Protein AF-A0A7C5GEC1-F1 (afdb_monomer_lite)

Radius of gyration: 26.82 Å; chains: 1; bounding box: 62×38×88 Å

Structure (mmCIF, N/CA/C/O backbone):
data_AF-A0A7C5GEC1-F1
#
_entry.id   AF-A0A7C5GEC1-F1
#
loop_
_atom_site.group_PDB
_atom_site.id
_atom_site.type_symbol
_atom_site.label_atom_id
_atom_site.label_alt_id
_atom_site.label_comp_id
_atom_site.label_asym_id
_atom_site.label_entity_id
_atom_site.label_seq_id
_atom_site.pdbx_PDB_ins_code
_atom_site.Cartn_x
_atom_site.Cartn_y
_atom_site.Cartn_z
_atom_site.occupancy
_atom_site.B_iso_or_equiv
_atom_site.auth_seq_id
_atom_site.auth_comp_id
_atom_site.auth_asym_id
_atom_site.auth_atom_id
_atom_site.pdbx_PDB_model_num
ATOM 1 N N . LYS A 1 1 ? -27.055 -16.012 17.433 1.00 80.19 1 LYS A N 1
ATOM 2 C CA . LYS A 1 1 ? -27.985 -15.444 18.441 1.00 80.19 1 LYS A CA 1
ATOM 3 C C . LYS A 1 1 ? -27.723 -13.986 18.829 1.00 80.19 1 LYS A C 1
ATOM 5 O O . LYS A 1 1 ? -28.561 -13.183 18.465 1.00 80.19 1 LYS A O 1
ATOM 10 N N . ILE A 1 2 ? -26.623 -13.587 19.497 1.00 81.62 2 ILE A N 1
ATOM 11 C CA . ILE A 1 2 ? -26.400 -12.149 19.823 1.00 81.62 2 ILE A CA 1
ATOM 12 C C . ILE A 1 2 ? -26.354 -11.294 18.545 1.00 81.62 2 ILE A C 1
ATOM 14 O O . ILE A 1 2 ? -27.145 -10.372 18.418 1.00 81.62 2 ILE A O 1
ATOM 18 N N . LEU A 1 3 ? -25.523 -11.661 17.560 1.00 82.81 3 LEU A N 1
ATOM 19 C CA . LEU A 1 3 ? -25.463 -10.967 16.261 1.00 82.81 3 LEU A CA 1
ATOM 20 C C . LEU A 1 3 ? -26.823 -10.923 15.540 1.00 82.81 3 LEU A C 1
ATOM 22 O O . LEU A 1 3 ? -27.219 -9.887 15.028 1.00 82.81 3 LEU A O 1
ATOM 26 N N . GLU A 1 4 ? -27.580 -12.023 15.556 1.00 84.31 4 GLU A N 1
ATOM 27 C CA . GLU A 1 4 ? -28.926 -12.070 14.961 1.00 84.31 4 GLU A CA 1
ATOM 28 C C . GLU A 1 4 ? -29.904 -11.115 15.654 1.00 84.31 4 GLU A C 1
ATOM 30 O O . GLU A 1 4 ? -30.776 -10.560 14.995 1.00 84.31 4 GLU A O 1
ATOM 35 N N . LEU A 1 5 ? -29.787 -10.940 16.975 1.00 83.69 5 LEU A N 1
ATOM 36 C CA . LEU A 1 5 ? -30.616 -10.008 17.740 1.00 83.69 5 LEU A CA 1
ATOM 37 C C . LEU A 1 5 ? -30.210 -8.562 17.464 1.00 83.69 5 LEU A C 1
ATOM 39 O O . LEU A 1 5 ? -31.085 -7.751 17.177 1.00 83.69 5 LEU A O 1
ATOM 43 N N . LEU A 1 6 ? -28.905 -8.267 17.469 1.00 82.06 6 LEU A N 1
ATOM 44 C CA . LEU A 1 6 ? -28.384 -6.954 17.089 1.00 82.06 6 LEU A CA 1
ATOM 45 C C . LEU A 1 6 ? -28.839 -6.580 15.678 1.00 82.06 6 LEU A C 1
ATOM 47 O O . LEU A 1 6 ? -29.198 -5.435 15.438 1.00 82.06 6 LEU A O 1
ATOM 51 N N . ASN A 1 7 ? -28.929 -7.550 14.763 1.00 77.88 7 ASN A N 1
ATOM 52 C CA . ASN A 1 7 ? -29.339 -7.315 13.381 1.00 77.88 7 ASN A CA 1
ATOM 53 C C . ASN A 1 7 ? -30.800 -6.888 13.198 1.00 77.88 7 ASN A C 1
ATOM 55 O O . ASN A 1 7 ? -31.110 -6.285 12.173 1.00 77.88 7 ASN A O 1
ATOM 59 N N . LYS A 1 8 ? -31.661 -7.069 14.204 1.00 82.50 8 LYS A N 1
ATOM 60 C CA . LYS A 1 8 ? -33.087 -6.711 14.132 1.00 82.50 8 LYS A CA 1
ATOM 61 C C . LYS A 1 8 ? -33.402 -5.243 14.437 1.00 82.50 8 LYS A C 1
ATOM 63 O O . LYS A 1 8 ? -34.483 -4.794 14.071 1.00 82.50 8 LYS A O 1
ATOM 68 N N . SER A 1 9 ? -32.505 -4.504 15.090 1.00 77.62 9 SER A N 1
ATOM 69 C CA . SER A 1 9 ? -32.719 -3.103 15.493 1.00 77.62 9 SER A CA 1
ATOM 70 C C . SER A 1 9 ? -31.689 -2.160 14.870 1.00 77.62 9 SER A C 1
ATOM 72 O O . SER A 1 9 ? -30.515 -2.503 14.764 1.00 77.62 9 SER A O 1
ATOM 74 N N . ASN A 1 10 ? -32.105 -0.960 14.458 1.00 72.50 10 ASN A N 1
ATOM 75 C CA . ASN A 1 10 ? -31.183 0.048 13.908 1.00 72.50 10 ASN A CA 1
ATOM 76 C C . ASN A 1 10 ? -30.385 0.769 15.003 1.00 72.50 10 ASN A C 1
ATOM 78 O O . ASN A 1 10 ? -29.209 1.060 14.802 1.00 72.50 10 ASN A O 1
ATOM 82 N N . GLU A 1 11 ? -31.002 0.974 16.166 1.00 81.38 11 GLU A N 1
ATOM 83 C CA . GLU A 1 11 ? -30.379 1.535 17.364 1.00 81.38 11 GLU A CA 1
ATOM 84 C C . GLU A 1 11 ? -30.451 0.508 18.490 1.00 81.38 11 GLU A C 1
ATOM 86 O O . GLU A 1 11 ? -31.496 -0.110 18.712 1.00 81.38 11 GLU A O 1
ATOM 91 N N . THR A 1 12 ? -29.335 0.283 19.184 1.00 84.81 12 THR A N 1
ATOM 92 C CA . THR A 1 12 ? -29.274 -0.721 20.255 1.00 84.81 12 THR A CA 1
ATOM 93 C C . THR A 1 12 ? -28.501 -0.210 21.459 1.00 84.81 12 THR A C 1
ATOM 95 O O . THR A 1 12 ? -27.372 0.257 21.329 1.00 84.81 12 THR A O 1
ATOM 98 N N . ILE A 1 13 ? -29.076 -0.364 22.651 1.00 86.31 13 ILE A N 1
ATOM 99 C CA . ILE A 1 13 ? -28.355 -0.203 23.916 1.00 86.31 13 ILE A CA 1
ATOM 100 C C . ILE A 1 13 ? -28.131 -1.596 24.494 1.00 86.31 13 ILE A C 1
ATOM 102 O O . ILE A 1 13 ? -29.081 -2.335 24.745 1.00 86.31 13 ILE A O 1
ATOM 106 N N . LEU A 1 14 ? -26.866 -1.957 24.671 1.00 87.56 14 LEU A N 1
ATOM 107 C CA . LEU A 1 14 ? -26.446 -3.215 25.258 1.00 87.56 14 LEU A CA 1
ATOM 108 C C . LEU A 1 14 ? -25.951 -2.966 26.684 1.00 87.56 14 LEU A C 1
ATOM 110 O O . LEU A 1 14 ? -24.884 -2.389 26.886 1.00 87.56 14 LEU A O 1
ATOM 114 N N . ASP A 1 15 ? -26.713 -3.442 27.661 1.00 88.50 15 ASP A N 1
ATOM 115 C CA . ASP A 1 15 ? -26.299 -3.466 29.060 1.00 88.50 15 ASP A CA 1
ATOM 116 C C . ASP A 1 15 ? -25.545 -4.765 29.366 1.00 88.50 15 ASP A C 1
ATOM 118 O O . ASP A 1 15 ? -26.066 -5.865 29.164 1.00 88.50 15 ASP A O 1
ATOM 122 N N . ILE A 1 16 ? -24.306 -4.631 29.838 1.00 88.88 16 ILE A N 1
ATOM 123 C CA . ILE A 1 16 ? -23.445 -5.758 30.217 1.00 88.88 16 ILE A CA 1
ATOM 124 C C . ILE A 1 16 ? -23.175 -5.834 31.727 1.00 88.88 16 ILE A C 1
ATOM 126 O O . ILE A 1 16 ? -22.261 -6.539 32.155 1.00 88.88 16 ILE A O 1
ATOM 130 N N . THR A 1 17 ? -23.948 -5.108 32.538 1.00 85.94 17 THR A N 1
ATOM 131 C CA . THR A 1 17 ? -23.817 -5.055 34.004 1.00 85.94 17 THR A CA 1
ATOM 132 C C . THR A 1 17 ? -23.954 -6.433 34.644 1.00 85.94 17 THR A C 1
ATOM 134 O O . THR A 1 17 ? -23.221 -6.775 35.574 1.00 85.94 17 THR A O 1
ATOM 137 N N . HIS A 1 18 ? -24.887 -7.238 34.138 1.00 82.19 18 HIS A N 1
ATOM 138 C CA . HIS A 1 18 ? -25.202 -8.552 34.680 1.00 82.19 18 HIS A CA 1
ATOM 139 C C . HIS A 1 18 ? -24.821 -9.668 33.708 1.00 82.19 18 HIS A C 1
ATOM 141 O O . HIS A 1 18 ? -24.908 -9.529 32.490 1.00 82.19 18 HIS A O 1
ATOM 147 N N . GLY A 1 19 ? -24.429 -10.808 34.271 1.00 80.12 19 GLY A N 1
ATOM 148 C CA . GLY A 1 19 ? -24.089 -12.007 33.516 1.00 80.12 19 GLY A CA 1
ATOM 149 C C . GLY A 1 19 ? -22.806 -12.659 34.010 1.00 80.12 19 GLY A C 1
ATOM 150 O O . GLY A 1 19 ? -21.984 -12.063 34.708 1.00 80.12 19 GLY A O 1
ATOM 151 N N . PHE A 1 20 ? -22.618 -13.919 33.637 1.00 83.81 20 PHE A N 1
ATOM 152 C CA . PHE A 1 20 ? -21.340 -14.588 33.849 1.00 83.81 20 PHE A CA 1
ATOM 153 C C . PHE A 1 20 ? -20.269 -13.922 32.993 1.00 83.81 20 PHE A C 1
ATOM 155 O O . PHE A 1 20 ? -20.550 -13.578 31.854 1.00 83.81 20 PHE A O 1
ATOM 162 N N . ARG A 1 21 ? -19.025 -13.825 33.482 1.00 80.06 21 ARG A N 1
ATOM 163 C CA . ARG A 1 21 ? -17.911 -13.108 32.816 1.00 80.06 21 ARG A CA 1
ATOM 164 C C . ARG A 1 21 ? -17.782 -13.332 31.300 1.00 80.06 21 ARG A C 1
ATOM 166 O O . ARG A 1 21 ? -17.428 -12.406 30.582 1.00 80.06 21 ARG A O 1
ATOM 173 N N . HIS A 1 22 ? -18.071 -14.533 30.805 1.00 83.94 22 HIS A N 1
ATOM 174 C CA . HIS A 1 22 ? -18.001 -14.840 29.374 1.00 83.94 22 HIS A CA 1
ATOM 175 C C . HIS A 1 22 ? -19.100 -14.151 28.541 1.00 83.94 22 HIS A C 1
ATOM 177 O O . HIS A 1 22 ? -18.864 -13.843 27.378 1.00 83.94 22 HIS A O 1
ATOM 183 N N . GLN A 1 23 ? -20.275 -13.870 29.112 1.00 86.50 23 GLN A N 1
ATOM 184 C CA . GLN A 1 23 ? -21.405 -13.261 28.404 1.00 86.50 23 GLN A CA 1
ATOM 185 C C . GLN A 1 23 ? -21.140 -11.787 28.048 1.00 86.50 23 GLN A C 1
ATOM 187 O O . GLN A 1 23 ? -21.241 -11.479 26.860 1.00 86.50 23 GLN A O 1
ATOM 192 N N . PRO A 1 24 ? -20.706 -10.898 28.973 1.00 83.19 24 PRO A N 1
ATOM 193 C CA . PRO A 1 24 ? -20.249 -9.551 28.626 1.00 83.19 24 PRO A CA 1
ATOM 194 C C . PRO A 1 24 ? -19.150 -9.543 27.563 1.00 83.19 24 PRO A C 1
ATOM 196 O O . PRO A 1 24 ? -19.229 -8.772 26.613 1.00 83.19 24 PRO A O 1
ATOM 199 N N . ILE A 1 25 ? -18.160 -10.440 27.666 1.00 82.50 25 ILE A N 1
ATOM 200 C CA . ILE A 1 25 ? -17.062 -10.535 26.688 1.00 82.50 25 ILE A CA 1
ATOM 201 C C . ILE A 1 25 ? -17.602 -10.880 25.296 1.00 82.50 25 ILE A C 1
ATOM 203 O O . ILE A 1 25 ? -17.271 -10.213 24.316 1.00 82.50 25 ILE A O 1
ATOM 207 N N . MET A 1 26 ? -18.456 -11.903 25.197 1.00 85.44 26 MET A N 1
ATOM 208 C CA . MET A 1 26 ? -19.080 -12.285 23.928 1.00 85.44 26 MET A CA 1
ATOM 209 C C . MET A 1 26 ? -19.977 -11.178 23.373 1.00 85.44 26 MET A C 1
ATOM 211 O O . MET 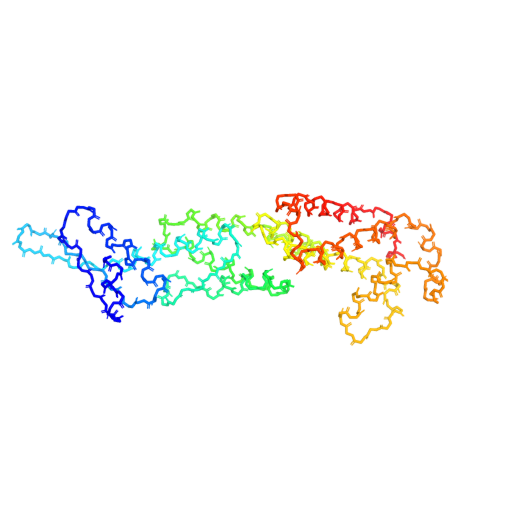A 1 26 ? -20.021 -10.986 22.159 1.00 85.44 26 MET A O 1
ATOM 215 N N . ALA A 1 27 ? -20.680 -10.454 24.243 1.00 84.94 27 ALA A N 1
ATOM 216 C CA . ALA A 1 27 ? -21.557 -9.366 23.847 1.00 84.94 27 ALA A CA 1
ATOM 217 C C . ALA A 1 27 ? -20.755 -8.169 23.311 1.00 84.94 27 ALA A C 1
ATOM 219 O O . ALA A 1 27 ? -21.088 -7.665 22.240 1.00 84.94 27 ALA A O 1
ATOM 220 N N . ILE A 1 28 ? -19.652 -7.784 23.967 1.00 84.00 28 ILE A N 1
ATOM 221 C CA . ILE A 1 28 ? -18.708 -6.771 23.463 1.00 84.00 28 ILE A CA 1
ATOM 222 C C . ILE A 1 28 ? -18.148 -7.200 22.104 1.00 84.00 28 ILE A C 1
ATOM 224 O O . ILE A 1 28 ? -18.216 -6.433 21.151 1.00 84.00 28 ILE A O 1
ATOM 228 N N . PHE A 1 29 ? -17.657 -8.436 21.976 1.00 84.44 29 PHE A N 1
ATOM 229 C CA . PHE A 1 29 ? -17.104 -8.934 20.713 1.00 84.44 29 PHE A CA 1
ATOM 230 C C . PHE A 1 29 ? -18.129 -8.909 19.568 1.00 84.44 29 PHE A C 1
ATOM 232 O O . PHE A 1 29 ? -17.841 -8.405 18.482 1.00 84.44 29 PHE A O 1
ATOM 239 N N . ALA A 1 30 ? -19.341 -9.412 19.816 1.00 85.94 30 ALA A N 1
ATOM 240 C CA . ALA A 1 30 ? -20.430 -9.377 18.844 1.00 85.94 30 ALA A CA 1
ATOM 241 C C . ALA A 1 30 ? -20.819 -7.938 18.472 1.00 85.94 30 ALA A C 1
ATOM 243 O O . ALA A 1 30 ? -21.097 -7.658 17.310 1.00 85.94 30 ALA A O 1
ATOM 244 N N . SER A 1 31 ? -20.796 -7.025 19.439 1.00 82.38 31 SER A N 1
ATOM 245 C CA . SER A 1 31 ? -21.099 -5.612 19.220 1.00 82.38 31 SER A CA 1
ATOM 246 C C . SER A 1 31 ? -20.043 -4.934 18.357 1.00 82.38 31 SER A C 1
ATOM 248 O O . SER A 1 31 ? -20.394 -4.269 17.388 1.00 82.38 31 SER A O 1
ATOM 250 N N . THR A 1 32 ? -18.756 -5.166 18.637 1.00 80.81 32 THR A N 1
ATOM 251 C CA . THR A 1 32 ? -17.648 -4.680 17.805 1.00 80.81 32 THR A CA 1
ATOM 252 C C . THR A 1 32 ? -17.780 -5.185 16.370 1.00 80.81 32 THR A C 1
ATOM 254 O O . THR A 1 32 ? -17.646 -4.399 15.436 1.00 80.81 32 THR A O 1
ATOM 257 N N . LEU A 1 33 ? -18.092 -6.474 16.182 1.00 82.88 33 LEU A N 1
ATOM 258 C CA . LEU A 1 33 ? -18.320 -7.048 14.853 1.00 82.88 33 LEU A CA 1
ATOM 259 C C . LEU A 1 33 ? -19.525 -6.427 14.144 1.00 82.88 33 LEU A C 1
ATOM 261 O O . LEU A 1 33 ? -19.412 -6.087 12.973 1.00 82.88 33 LEU A O 1
ATOM 265 N N . SER A 1 34 ? -20.658 -6.265 14.829 1.00 81.12 34 SER A N 1
ATOM 266 C CA . SER A 1 34 ? -21.869 -5.693 14.229 1.00 81.12 34 SER A CA 1
ATOM 267 C C . SER A 1 34 ? -21.685 -4.216 13.868 1.00 81.12 34 SER A C 1
ATOM 269 O O . SER A 1 34 ? -22.094 -3.794 12.792 1.00 81.12 34 SER A O 1
ATOM 271 N N . GLN A 1 35 ? -20.985 -3.430 14.691 1.00 77.56 35 GLN A N 1
ATOM 272 C CA . GLN A 1 35 ? -20.618 -2.060 14.319 1.00 77.56 35 GLN A CA 1
ATOM 273 C C . GLN A 1 35 ? -19.664 -2.028 13.113 1.00 77.56 35 GLN A C 1
ATOM 275 O O . GLN A 1 35 ? -19.808 -1.177 12.240 1.00 77.56 35 GLN A O 1
ATOM 280 N N . PHE A 1 36 ? -18.716 -2.968 13.034 1.00 75.00 36 PHE A N 1
ATOM 281 C CA . PHE A 1 36 ? -17.744 -3.030 11.939 1.00 75.00 36 PHE A CA 1
ATOM 282 C C . PHE A 1 36 ? -18.362 -3.485 10.606 1.00 75.00 36 PHE A C 1
ATOM 284 O O . PHE A 1 36 ? -18.049 -2.924 9.559 1.00 75.00 36 PHE A O 1
ATOM 291 N N . LEU A 1 37 ? -19.230 -4.501 10.637 1.00 76.06 37 LEU A N 1
ATOM 292 C CA . LEU A 1 37 ? -19.845 -5.102 9.450 1.00 76.06 37 LEU A CA 1
ATOM 293 C C . LEU A 1 37 ? -21.109 -4.358 9.009 1.00 76.06 37 LEU A C 1
ATOM 295 O O . LEU A 1 37 ? -21.265 -4.061 7.827 1.00 76.06 37 LEU A O 1
ATOM 299 N N . ASP A 1 38 ? -21.983 -4.034 9.962 1.00 72.75 38 ASP A N 1
ATOM 300 C CA . ASP A 1 38 ? -23.351 -3.574 9.702 1.00 72.75 38 ASP A CA 1
ATOM 301 C C . ASP A 1 38 ? -23.561 -2.088 10.047 1.00 72.75 38 ASP A C 1
ATOM 303 O O . ASP A 1 38 ? -24.667 -1.573 9.892 1.00 72.75 38 ASP A O 1
ATOM 307 N N . ARG A 1 39 ? -22.512 -1.384 10.507 1.00 69.56 39 ARG A N 1
ATOM 308 C CA . ARG A 1 39 ? -22.512 0.065 10.807 1.00 69.56 39 ARG A CA 1
ATOM 309 C C . ARG A 1 39 ? -23.632 0.515 11.754 1.00 69.56 39 ARG A C 1
ATOM 311 O O . ARG A 1 39 ? -24.144 1.626 11.634 1.00 69.56 39 ARG A O 1
ATOM 318 N N . LYS A 1 40 ? -24.028 -0.350 12.689 1.00 73.06 40 LYS A N 1
ATOM 319 C CA . LYS A 1 40 ? -25.112 -0.058 13.636 1.00 73.06 40 LYS A CA 1
ATOM 320 C C . LYS A 1 40 ? -24.726 1.007 14.650 1.00 73.06 40 LYS A C 1
ATOM 322 O O . LYS A 1 40 ? -23.612 0.984 15.172 1.00 73.06 40 LYS A O 1
ATOM 327 N N . ASP A 1 41 ? -25.687 1.862 15.001 1.00 75.62 41 ASP A N 1
ATOM 328 C CA . ASP A 1 41 ? -25.565 2.711 16.184 1.00 75.62 41 ASP A CA 1
ATOM 329 C C . ASP A 1 41 ? -25.837 1.857 17.431 1.00 75.62 41 ASP A C 1
ATOM 331 O O . ASP A 1 41 ? -26.970 1.455 17.722 1.00 75.62 41 ASP A O 1
ATOM 335 N N . LEU A 1 42 ? -24.759 1.494 18.126 1.00 79.25 42 LEU A N 1
ATOM 336 C CA . LEU A 1 42 ? -24.802 0.612 19.283 1.00 79.25 42 LEU A CA 1
ATOM 337 C C . LEU A 1 42 ? -24.055 1.244 20.455 1.00 79.25 42 LEU A C 1
ATOM 339 O O . LEU A 1 42 ? -22.878 1.590 20.353 1.00 79.25 42 LEU A O 1
ATOM 343 N N . LYS A 1 43 ? -24.733 1.358 21.595 1.00 84.88 43 LYS A N 1
ATOM 344 C CA . LYS A 1 43 ? -24.175 1.882 22.845 1.00 84.88 43 LYS A CA 1
ATOM 345 C C . LYS A 1 43 ? -24.021 0.746 23.836 1.00 84.88 43 LYS A C 1
ATOM 347 O O . LYS A 1 43 ? -24.985 0.032 24.090 1.00 84.88 43 LYS A O 1
ATOM 352 N N . ILE A 1 44 ? -22.821 0.569 24.381 1.00 86.19 44 ILE A N 1
ATOM 353 C CA . ILE A 1 44 ? -22.583 -0.431 25.426 1.00 86.19 44 ILE A CA 1
ATOM 354 C C . ILE A 1 44 ? -22.476 0.294 26.754 1.00 86.19 44 ILE A C 1
ATOM 356 O O . ILE A 1 44 ? -21.646 1.193 26.896 1.00 86.19 44 ILE A O 1
ATOM 360 N N . ILE A 1 45 ? -23.295 -0.116 27.716 1.00 89.38 45 ILE A N 1
ATOM 361 C CA . ILE A 1 45 ? -23.310 0.453 29.059 1.00 89.38 45 ILE A CA 1
ATOM 362 C C . ILE A 1 45 ? -22.953 -0.601 30.101 1.00 89.38 45 ILE A C 1
ATOM 364 O O . ILE A 1 45 ? -23.283 -1.782 29.976 1.00 89.38 45 ILE A O 1
ATOM 368 N N . TYR A 1 46 ? -22.268 -0.145 31.140 1.00 89.31 46 TYR A N 1
ATOM 369 C CA . TYR A 1 46 ? -21.920 -0.930 32.312 1.00 89.31 46 TYR A CA 1
ATOM 370 C C . TYR A 1 46 ? -22.221 -0.111 33.566 1.00 89.31 46 TYR A C 1
ATOM 372 O O . TYR A 1 46 ? -21.727 1.007 33.701 1.00 89.31 46 TYR A O 1
ATOM 380 N N . ALA A 1 47 ? -23.010 -0.655 34.489 1.00 90.12 47 ALA A N 1
ATOM 381 C CA . ALA A 1 47 ? -23.251 -0.040 35.785 1.00 90.12 47 ALA A CA 1
ATOM 382 C C . ALA A 1 47 ? -22.164 -0.481 36.775 1.00 90.12 47 ALA A C 1
ATOM 384 O O . ALA A 1 47 ? -22.156 -1.601 37.291 1.00 90.12 47 ALA A O 1
ATOM 385 N N . LYS A 1 48 ? -21.226 0.423 37.047 1.00 88.56 48 LYS A N 1
ATOM 386 C CA . LYS A 1 48 ? -20.190 0.245 38.057 1.00 88.56 48 LYS A CA 1
ATOM 387 C C . LYS A 1 48 ? -20.776 0.506 39.434 1.00 88.56 48 LYS A C 1
ATOM 389 O O . LYS A 1 48 ? -21.214 1.615 39.726 1.00 88.56 48 LYS A O 1
ATOM 394 N N . GLU A 1 49 ? -20.736 -0.492 40.302 1.00 89.62 49 GLU A N 1
ATOM 395 C CA . GLU A 1 49 ? -21.114 -0.318 41.702 1.00 89.62 49 GLU A CA 1
ATOM 396 C C . GLU A 1 49 ? -20.094 0.589 42.417 1.00 89.62 49 GLU A C 1
ATOM 398 O O . GLU A 1 49 ? -18.895 0.300 42.421 1.00 89.62 49 GLU A O 1
ATOM 403 N N . LYS A 1 50 ? -20.560 1.708 42.990 1.00 91.19 50 LYS A N 1
ATOM 404 C CA . LYS A 1 50 ? -19.749 2.611 43.832 1.00 91.19 50 LYS A CA 1
ATOM 405 C C . LYS A 1 50 ? -19.895 2.239 45.300 1.00 91.19 50 LYS A C 1
ATOM 407 O O . LYS A 1 50 ? -18.903 2.119 46.013 1.00 91.19 50 LYS A O 1
ATOM 412 N N . GLU A 1 51 ? -21.135 2.011 45.720 1.00 91.06 51 GLU A N 1
ATOM 413 C CA . GLU A 1 51 ? -21.477 1.478 47.030 1.00 91.06 51 GLU A CA 1
ATOM 414 C C . GLU A 1 51 ? -22.355 0.248 46.871 1.00 91.06 51 GLU A C 1
ATOM 416 O O . GLU A 1 51 ? -23.364 0.273 46.159 1.00 91.06 51 GLU A O 1
ATOM 421 N N . ARG A 1 52 ? -21.982 -0.813 47.589 1.00 89.12 52 ARG A N 1
ATOM 422 C CA . ARG A 1 52 ? -22.642 -2.110 47.504 1.00 89.12 52 ARG A CA 1
ATOM 423 C C . ARG A 1 52 ? -24.152 -1.984 47.717 1.00 89.12 52 ARG A C 1
ATOM 425 O O . ARG A 1 52 ? -24.581 -1.572 48.794 1.00 89.12 52 ARG A O 1
ATOM 432 N N . PHE A 1 53 ? -24.929 -2.365 46.703 1.00 83.50 53 PHE A N 1
ATOM 433 C CA . PHE A 1 53 ? -26.397 -2.318 46.674 1.00 83.50 53 PHE A CA 1
ATOM 434 C C . PHE A 1 53 ? -27.029 -0.936 46.914 1.00 83.50 53 PHE A C 1
ATOM 436 O O . PHE A 1 53 ? -28.198 -0.862 47.292 1.00 83.50 53 PHE A O 1
ATOM 443 N N . LYS A 1 54 ? -26.285 0.161 46.724 1.00 89.62 54 LYS A N 1
ATOM 444 C CA . LYS A 1 54 ? -26.775 1.520 47.013 1.00 89.62 54 LYS A CA 1
ATOM 445 C C . LYS A 1 54 ? -26.628 2.474 45.844 1.00 89.62 54 LYS A C 1
ATOM 447 O O . LYS A 1 54 ? -27.584 3.167 45.509 1.00 89.62 54 LYS A O 1
ATOM 452 N N . SER A 1 55 ? -25.443 2.541 45.245 1.00 91.69 55 SER A N 1
ATOM 453 C CA . SER A 1 55 ? -25.164 3.523 44.201 1.00 91.69 55 SER A CA 1
ATOM 454 C C . SER A 1 55 ? -24.339 2.930 43.069 1.00 91.69 55 SER A C 1
ATOM 456 O O . SER A 1 55 ? -23.389 2.170 43.277 1.00 91.69 55 SER A O 1
ATOM 458 N N . TYR A 1 56 ? -24.729 3.308 41.855 1.00 91.25 56 TYR A N 1
ATOM 459 C CA . TYR A 1 56 ? -24.145 2.834 40.611 1.00 91.25 56 TYR A CA 1
ATOM 460 C C . TYR A 1 56 ? -23.812 4.022 39.709 1.00 91.25 56 TYR A C 1
ATOM 462 O O . TYR A 1 56 ? -24.541 5.011 39.661 1.00 91.25 56 TYR A O 1
ATOM 470 N N . GLU A 1 57 ? -22.707 3.907 38.986 1.00 90.56 57 GLU A N 1
ATOM 471 C CA . GLU A 1 57 ? -22.276 4.831 37.942 1.00 90.56 57 GLU A CA 1
ATOM 472 C C . GLU A 1 57 ? -22.359 4.117 36.597 1.00 90.56 57 GLU A C 1
ATOM 474 O O . GLU A 1 57 ? -21.713 3.089 36.398 1.00 90.56 57 GLU A O 1
ATOM 479 N N . TYR A 1 58 ? -23.148 4.657 35.669 1.00 88.50 58 TYR A N 1
ATOM 480 C CA . TYR A 1 58 ? -23.204 4.131 34.310 1.00 88.50 58 TYR A CA 1
ATOM 481 C C . TYR A 1 58 ? -22.008 4.628 33.504 1.00 88.50 58 TYR A C 1
ATOM 483 O O . TYR A 1 58 ? -21.819 5.829 33.322 1.00 88.50 58 TYR A O 1
ATOM 491 N N . ILE A 1 59 ? -21.221 3.683 33.002 1.00 87.69 59 ILE A N 1
ATOM 492 C CA . ILE A 1 59 ? -20.062 3.921 32.151 1.00 87.69 59 ILE A CA 1
ATOM 493 C C . ILE A 1 59 ? -20.419 3.487 30.734 1.00 87.69 59 ILE A C 1
ATOM 495 O O . ILE A 1 59 ? -20.847 2.352 30.512 1.00 87.69 59 ILE A O 1
ATOM 499 N N . TYR A 1 60 ? -20.211 4.385 29.777 1.00 86.00 60 TYR A N 1
ATOM 500 C CA . TYR A 1 60 ? -20.300 4.069 28.357 1.00 86.00 60 TYR A CA 1
ATOM 501 C C . TYR A 1 60 ? -18.977 3.472 27.895 1.00 86.00 60 TYR A C 1
ATOM 503 O O . TYR A 1 60 ? -17.921 4.065 28.085 1.00 86.00 60 TYR A O 1
ATOM 511 N N . LEU A 1 61 ? -19.027 2.297 27.274 1.00 83.88 61 LEU A N 1
ATOM 512 C CA . LEU A 1 61 ? -17.828 1.599 26.802 1.00 83.88 61 LEU A CA 1
ATOM 513 C C . LEU A 1 61 ? -17.512 1.870 25.326 1.00 83.88 61 LEU A C 1
ATOM 515 O O . LEU A 1 61 ? -16.612 1.248 24.768 1.00 83.88 61 LEU A O 1
ATOM 519 N N . ASN A 1 62 ? -18.239 2.788 24.687 1.00 79.56 62 ASN A N 1
ATOM 520 C CA . ASN A 1 62 ? -18.099 3.110 23.267 1.00 79.56 62 ASN A CA 1
ATOM 521 C C . ASN A 1 62 ? -16.674 3.535 22.874 1.00 79.56 62 ASN A C 1
ATOM 523 O O . ASN A 1 62 ? -16.202 3.118 21.820 1.00 79.56 62 ASN A O 1
ATOM 527 N N . GLU A 1 63 ? -15.966 4.267 23.735 1.00 78.12 63 GLU A N 1
ATOM 528 C CA . GLU A 1 63 ? -14.565 4.660 23.511 1.00 78.12 63 GLU A CA 1
ATOM 529 C C . GLU A 1 63 ? -13.644 3.432 23.388 1.00 78.12 63 GLU A C 1
ATOM 531 O O . GLU A 1 63 ? -12.833 3.331 22.469 1.00 78.12 63 GLU A O 1
ATOM 536 N N . TYR A 1 64 ? -13.831 2.414 24.236 1.00 80.19 64 TYR A N 1
ATOM 537 C CA . TYR A 1 64 ? -13.055 1.169 24.161 1.00 80.19 64 TYR A CA 1
ATOM 538 C C . TYR A 1 64 ? -13.362 0.350 22.901 1.00 80.19 64 TYR A C 1
ATOM 540 O O . TYR A 1 64 ? -12.486 -0.356 22.385 1.00 80.19 64 TYR A O 1
ATOM 548 N N . ILE A 1 65 ? -14.593 0.432 22.389 1.00 82.62 65 ILE A N 1
ATOM 549 C CA . ILE A 1 65 ? -14.963 -0.209 21.123 1.00 82.62 65 ILE A CA 1
ATOM 550 C C . ILE A 1 65 ? -14.244 0.480 19.969 1.00 82.62 65 ILE A C 1
ATOM 552 O O . ILE A 1 65 ? -13.656 -0.207 19.136 1.00 82.62 65 ILE A O 1
ATOM 556 N N . GLU A 1 66 ? -14.236 1.811 19.946 1.00 84.56 66 GLU A N 1
ATOM 557 C CA . GLU A 1 66 ? -13.548 2.576 18.911 1.00 84.56 66 GLU A CA 1
ATOM 558 C C . GLU A 1 66 ? -12.041 2.274 18.903 1.00 84.56 66 GLU A C 1
ATOM 560 O O . GLU A 1 66 ? -11.489 1.926 17.859 1.00 84.56 66 GLU A O 1
ATOM 565 N N . ILE A 1 67 ? -11.388 2.254 20.070 1.00 89.06 67 ILE A N 1
ATOM 566 C CA . ILE A 1 67 ? -9.977 1.841 20.202 1.00 89.06 67 ILE A CA 1
ATOM 567 C C . ILE A 1 67 ? -9.757 0.421 19.652 1.00 89.06 67 ILE A C 1
ATOM 569 O O . ILE A 1 67 ? -8.756 0.141 18.978 1.00 89.06 67 ILE A O 1
ATOM 573 N N . THR A 1 68 ? -10.696 -0.495 19.906 1.00 86.69 68 THR A N 1
ATOM 574 C CA . THR A 1 68 ? -10.642 -1.869 19.383 1.00 86.69 68 THR A CA 1
ATOM 575 C C . THR A 1 68 ? -10.772 -1.891 17.859 1.00 86.69 68 THR A C 1
ATOM 577 O O . THR A 1 68 ? -10.016 -2.594 17.186 1.00 86.69 68 THR A O 1
ATOM 580 N N . GLN A 1 69 ? -11.688 -1.107 17.291 1.00 86.88 69 GLN A N 1
ATOM 581 C CA . GLN A 1 69 ? -11.866 -1.003 15.843 1.00 86.88 69 GLN A CA 1
ATOM 582 C C . GLN A 1 69 ? -10.628 -0.404 15.173 1.00 86.88 69 GLN A C 1
ATOM 584 O O . GLN A 1 69 ? -10.137 -0.971 14.198 1.00 86.88 69 GLN A O 1
ATOM 589 N N . ILE A 1 70 ? -10.065 0.672 15.730 1.00 92.06 70 ILE A N 1
ATOM 590 C CA . ILE A 1 70 ? -8.804 1.261 15.264 1.00 92.06 70 ILE A CA 1
ATOM 591 C C . ILE A 1 70 ? -7.696 0.206 15.299 1.00 92.06 70 ILE A C 1
ATOM 593 O O . ILE A 1 70 ? -6.989 0.016 14.313 1.00 92.06 70 ILE A O 1
ATOM 597 N N . SER A 1 71 ? -7.583 -0.560 16.386 1.00 92.94 71 SER A N 1
ATOM 598 C CA . SER A 1 71 ? -6.586 -1.634 16.497 1.00 92.94 71 SER A CA 1
ATOM 599 C C . SER A 1 71 ? -6.717 -2.680 15.388 1.00 92.94 71 SER A C 1
ATOM 601 O O . SER A 1 71 ? -5.709 -3.120 14.824 1.00 92.94 71 SER A O 1
ATOM 603 N N . LEU A 1 72 ? -7.950 -3.072 15.054 1.00 90.62 72 LEU A N 1
ATOM 604 C CA . LEU A 1 72 ? -8.237 -4.007 13.966 1.00 90.62 72 LEU A CA 1
ATOM 605 C C . LEU A 1 72 ? -7.872 -3.410 12.603 1.00 90.62 72 LEU A C 1
ATOM 607 O O . LEU A 1 72 ? -7.191 -4.074 11.819 1.00 90.62 72 LEU A O 1
ATOM 611 N N . LEU A 1 73 ? -8.259 -2.158 12.346 1.00 93.19 73 LEU A N 1
ATOM 612 C CA . LEU A 1 73 ? -7.954 -1.449 11.103 1.00 93.19 73 LEU A CA 1
ATOM 613 C C . LEU A 1 73 ? -6.448 -1.282 10.900 1.00 93.19 73 LEU A C 1
ATOM 615 O O . LEU A 1 73 ? -5.930 -1.663 9.851 1.00 93.19 73 LEU A O 1
ATOM 619 N N . LEU A 1 74 ? -5.720 -0.808 11.914 1.00 96.25 74 LEU A N 1
ATOM 620 C CA . LEU A 1 74 ? -4.265 -0.662 11.846 1.00 96.25 74 LEU A CA 1
ATOM 621 C C . LEU A 1 74 ? -3.572 -2.019 11.678 1.00 96.25 74 LEU A C 1
ATOM 623 O O . LEU A 1 74 ? -2.608 -2.129 10.927 1.00 96.25 74 LEU A O 1
ATOM 627 N N . THR A 1 75 ? -4.075 -3.082 12.313 1.00 96.12 75 THR A N 1
ATOM 628 C CA . THR A 1 75 ? -3.547 -4.443 12.116 1.00 96.12 75 THR A CA 1
ATOM 629 C C . THR A 1 75 ? -3.767 -4.935 10.684 1.00 96.12 75 THR A C 1
ATOM 631 O O . THR A 1 75 ? -2.863 -5.527 10.087 1.00 96.12 75 THR A O 1
ATOM 634 N N . GLY A 1 76 ? -4.947 -4.684 10.114 1.00 95.19 76 GLY A N 1
ATOM 635 C CA . GLY A 1 76 ? -5.243 -4.963 8.709 1.00 95.19 76 GLY A CA 1
ATOM 636 C C . GLY A 1 76 ? -4.321 -4.184 7.772 1.00 95.19 76 GLY A C 1
ATOM 637 O O . GLY A 1 76 ? -3.713 -4.773 6.873 1.00 95.19 76 GLY A O 1
ATOM 638 N N . PHE A 1 77 ? -4.130 -2.895 8.046 1.00 97.12 77 PHE A N 1
ATOM 639 C CA . PHE A 1 77 ? -3.233 -2.023 7.298 1.00 97.12 77 PHE A CA 1
ATOM 640 C C . PHE A 1 77 ? -1.772 -2.479 7.383 1.00 97.12 77 PHE A C 1
ATOM 642 O O . PHE A 1 77 ? -1.105 -2.576 6.365 1.00 97.12 77 PHE A O 1
ATOM 649 N N . ILE A 1 78 ? -1.264 -2.876 8.551 1.00 97.44 78 ILE A N 1
ATOM 650 C CA . ILE A 1 78 ? 0.097 -3.434 8.679 1.00 97.44 78 ILE A CA 1
ATOM 651 C C . ILE A 1 78 ? 0.269 -4.668 7.783 1.00 97.44 78 ILE A C 1
ATOM 653 O O . ILE A 1 78 ? 1.289 -4.842 7.113 1.00 97.44 78 ILE A O 1
ATOM 657 N N . ARG A 1 79 ? -0.740 -5.543 7.745 1.00 96.06 79 ARG A N 1
ATOM 658 C CA . ARG A 1 79 ? -0.681 -6.790 6.969 1.00 96.06 79 ARG A CA 1
ATOM 659 C C . ARG A 1 79 ? -0.788 -6.568 5.466 1.00 96.06 79 ARG A C 1
ATOM 661 O O . ARG A 1 79 ? -0.257 -7.378 4.711 1.00 96.06 79 ARG A O 1
ATOM 668 N N . THR A 1 80 ? -1.478 -5.515 5.035 1.00 95.75 80 THR A N 1
ATOM 669 C CA . THR A 1 80 ? -1.943 -5.397 3.646 1.00 95.75 80 THR A CA 1
ATOM 670 C C . THR A 1 80 ? -1.701 -4.035 2.996 1.00 95.75 80 THR A C 1
ATOM 672 O O . THR A 1 80 ? -1.919 -3.904 1.804 1.00 95.75 80 THR A O 1
ATOM 675 N N . LEU A 1 81 ? -1.296 -3.005 3.734 1.00 96.00 81 LEU A N 1
ATOM 676 C CA . LEU A 1 81 ? -1.276 -1.598 3.297 1.00 96.00 81 LEU A CA 1
ATOM 677 C C . LEU A 1 81 ? -2.586 -1.123 2.642 1.00 96.00 81 LEU A C 1
ATOM 679 O O . LEU A 1 81 ? -2.591 -0.138 1.910 1.00 96.00 81 LEU A O 1
ATOM 683 N N . ASN A 1 82 ? -3.685 -1.835 2.893 1.00 95.50 82 ASN A N 1
ATOM 684 C CA . ASN A 1 82 ? -5.016 -1.477 2.451 1.00 95.50 82 ASN A CA 1
ATOM 685 C C . ASN A 1 82 ? -5.845 -1.096 3.669 1.00 95.50 82 ASN A C 1
ATOM 687 O O . ASN A 1 82 ? -5.771 -1.746 4.717 1.00 95.50 82 ASN A O 1
ATOM 691 N N . PHE A 1 83 ? -6.641 -0.051 3.511 1.00 94.00 83 PHE A N 1
ATOM 692 C CA . PHE A 1 83 ? -7.482 0.486 4.557 1.00 94.00 83 PHE A CA 1
ATOM 693 C C . PHE A 1 83 ? -8.921 0.558 4.069 1.00 94.00 83 PHE A C 1
ATOM 695 O O . PHE A 1 83 ? -9.198 1.108 3.005 1.00 94.00 83 PHE A O 1
ATOM 702 N N . ILE A 1 84 ? -9.835 -0.004 4.857 1.00 86.12 84 ILE A N 1
ATOM 703 C CA . ILE A 1 84 ? -11.270 0.038 4.583 1.00 86.12 84 ILE A CA 1
ATOM 704 C C . ILE A 1 84 ? -11.874 1.013 5.593 1.00 86.12 84 ILE A C 1
ATOM 706 O O . ILE A 1 84 ? -11.825 0.725 6.790 1.00 86.12 84 ILE A O 1
ATOM 710 N N . PRO A 1 85 ? -12.407 2.164 5.150 1.00 82.62 85 PRO A N 1
ATOM 711 C CA . PRO A 1 85 ? -12.923 3.165 6.067 1.00 82.62 85 PRO A CA 1
ATOM 712 C C . PRO A 1 85 ? -14.163 2.648 6.801 1.00 82.62 85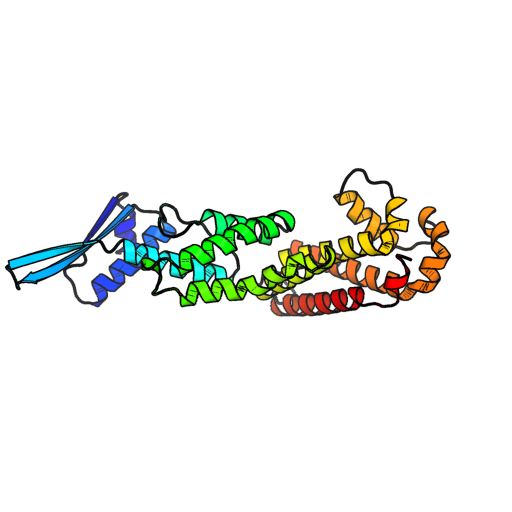 PRO A C 1
AT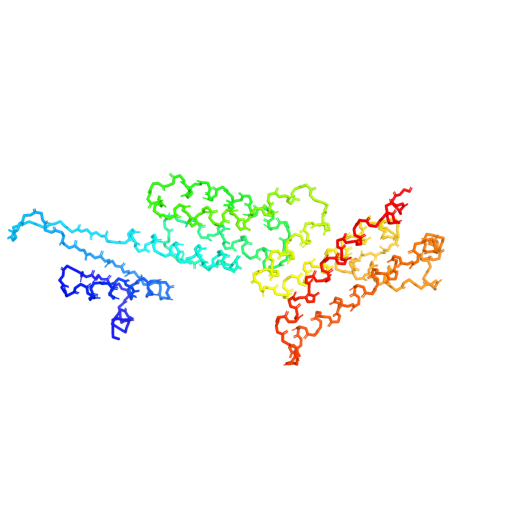OM 714 O O . PRO A 1 85 ? -15.040 2.003 6.218 1.00 82.62 85 PRO A O 1
ATOM 717 N N . VAL A 1 86 ? -14.249 2.990 8.083 1.00 79.88 86 VAL A N 1
ATOM 718 C CA . VAL A 1 86 ? -15.426 2.758 8.926 1.00 79.88 86 VAL A CA 1
ATOM 719 C C . VAL A 1 86 ? -16.110 4.104 9.171 1.00 79.88 86 VAL A C 1
ATOM 721 O O . VAL A 1 86 ? -15.460 5.149 9.207 1.00 79.88 86 VAL A O 1
ATOM 724 N N . GLN A 1 87 ? -17.436 4.115 9.272 1.00 74.25 87 GLN A N 1
ATOM 725 C CA . GLN A 1 87 ? -18.170 5.350 9.556 1.00 74.25 87 GLN A CA 1
ATOM 726 C C . GLN A 1 87 ? -18.067 5.721 11.040 1.00 74.25 87 GLN A C 1
ATOM 728 O O . GLN A 1 87 ? -17.906 4.849 11.887 1.00 74.25 87 GLN A O 1
ATOM 733 N N . ASN A 1 88 ? -18.212 7.014 11.340 1.00 73.38 88 ASN A N 1
ATOM 734 C CA . ASN A 1 88 ? -18.357 7.548 12.700 1.00 73.38 88 ASN A CA 1
ATOM 735 C C . ASN A 1 88 ? -17.163 7.317 13.649 1.00 73.38 88 ASN A C 1
ATOM 737 O O . ASN A 1 88 ? -17.353 7.316 14.863 1.00 73.38 88 ASN A O 1
ATOM 741 N N . MET A 1 89 ? -15.944 7.170 13.120 1.00 82.38 89 MET A N 1
ATOM 742 C CA . MET A 1 89 ? -14.727 7.247 13.936 1.00 82.38 89 MET A CA 1
ATOM 743 C C . MET A 1 89 ? -14.374 8.705 14.233 1.00 82.38 89 MET A C 1
ATOM 745 O O . MET A 1 89 ? -14.324 9.537 13.329 1.00 82.38 89 MET A O 1
ATOM 749 N N . LYS A 1 90 ? -14.141 8.999 15.508 1.00 86.50 90 LYS A N 1
ATOM 750 C CA . LYS A 1 90 ? -13.714 10.287 16.055 1.00 86.50 90 LYS A CA 1
ATOM 751 C C . LYS A 1 90 ? -12.207 10.342 16.280 1.00 86.50 90 LYS A C 1
ATOM 753 O O . LYS A 1 90 ? -11.607 11.390 16.079 1.00 86.50 90 LYS A O 1
ATOM 758 N N . LEU A 1 91 ? -11.607 9.229 16.697 1.00 89.81 91 LEU A N 1
ATOM 759 C CA . LEU A 1 91 ? -10.205 9.149 17.110 1.00 89.81 91 LEU A CA 1
ATOM 760 C C . LEU A 1 91 ? -9.244 8.851 15.951 1.00 89.81 91 LEU A C 1
ATOM 762 O O . LEU A 1 91 ? -8.039 8.795 16.176 1.00 89.81 91 LEU A O 1
ATOM 766 N N . LEU A 1 92 ? -9.755 8.626 14.736 1.00 91.56 92 LEU A N 1
ATOM 767 C CA . LEU A 1 92 ? -8.958 8.276 13.560 1.00 91.56 92 LEU A CA 1
ATOM 768 C C . LEU A 1 92 ? -9.509 8.931 12.294 1.00 91.56 92 LEU A C 1
ATOM 770 O O . LEU A 1 92 ? -10.670 8.722 11.931 1.00 91.56 92 LEU A O 1
ATOM 774 N N . ASN A 1 93 ? -8.653 9.637 11.554 1.00 93.56 93 ASN A N 1
ATOM 775 C CA . ASN A 1 93 ? -9.005 10.128 10.229 1.00 93.56 93 ASN A CA 1
ATOM 776 C C . ASN A 1 93 ? -8.883 9.019 9.169 1.00 93.56 93 ASN A C 1
ATOM 778 O O . ASN A 1 93 ? -7.855 8.838 8.510 1.00 93.56 93 ASN A O 1
ATOM 782 N N . ASN A 1 94 ? -9.976 8.283 8.971 1.00 91.25 94 ASN A N 1
ATOM 783 C CA . ASN A 1 94 ? -10.036 7.158 8.034 1.00 91.25 94 ASN A CA 1
ATOM 784 C C . ASN A 1 94 ? -9.713 7.534 6.580 1.00 91.25 94 ASN A C 1
ATOM 786 O O . ASN A 1 94 ? -9.181 6.701 5.842 1.00 91.25 94 ASN A O 1
ATOM 790 N N . GLN A 1 95 ? -10.016 8.768 6.163 1.00 93.75 95 GLN A N 1
ATOM 791 C CA . GLN A 1 95 ? -9.845 9.185 4.771 1.00 93.75 95 GLN A CA 1
ATOM 792 C C . GLN A 1 95 ? -8.371 9.203 4.371 1.00 93.75 95 GLN A C 1
ATOM 794 O O . GLN A 1 95 ? -8.017 8.766 3.281 1.00 93.75 95 GLN A O 1
ATOM 799 N N . VAL A 1 96 ? -7.494 9.636 5.277 1.00 96.50 96 VAL A N 1
ATOM 800 C CA . VAL A 1 96 ? -6.056 9.749 5.009 1.00 96.50 96 VAL A CA 1
ATOM 801 C C . VAL A 1 96 ? -5.425 8.375 4.747 1.00 96.50 96 VAL A C 1
ATOM 803 O O . VAL A 1 96 ? -4.613 8.219 3.831 1.00 96.50 96 VAL A O 1
ATOM 806 N N . PHE A 1 97 ? -5.832 7.352 5.503 1.00 97.44 97 PHE A N 1
ATOM 807 C CA . PHE A 1 97 ? -5.383 5.978 5.277 1.00 97.44 97 PHE A CA 1
ATOM 808 C C . PHE A 1 97 ? -5.967 5.378 3.994 1.00 97.44 97 PHE A C 1
ATOM 810 O O . PHE A 1 97 ? -5.261 4.682 3.254 1.00 97.44 97 PHE A O 1
ATOM 817 N N . GLU A 1 98 ? -7.251 5.630 3.725 1.00 96.38 98 GLU A N 1
ATOM 818 C CA . GLU A 1 98 ? -7.922 5.149 2.519 1.00 96.38 98 GLU A CA 1
ATOM 819 C C . GLU A 1 98 ? -7.294 5.756 1.257 1.00 96.38 98 GLU A C 1
ATOM 821 O O . GLU A 1 98 ? -6.977 5.028 0.318 1.00 96.38 98 GLU A O 1
ATOM 826 N N . ASP A 1 99 ? -7.051 7.065 1.242 1.00 97.62 99 ASP A N 1
ATOM 827 C CA . ASP A 1 99 ? -6.473 7.778 0.103 1.00 97.62 99 ASP A CA 1
ATOM 828 C C . ASP A 1 99 ? -5.051 7.308 -0.199 1.00 97.62 99 ASP A C 1
ATOM 830 O O . ASP A 1 99 ? -4.692 7.096 -1.362 1.00 97.62 99 ASP A O 1
ATOM 834 N N . PHE A 1 100 ? -4.237 7.083 0.836 1.00 98.00 100 PHE A N 1
ATOM 835 C CA . PHE A 1 100 ? -2.923 6.469 0.663 1.00 98.00 100 PHE A CA 1
ATOM 836 C C . PHE A 1 100 ? -3.040 5.063 0.056 1.00 98.00 100 PHE A C 1
ATOM 838 O O . PHE A 1 100 ? -2.362 4.758 -0.928 1.00 98.00 100 PHE A O 1
ATOM 845 N N . SER A 1 101 ? -3.934 4.228 0.601 1.00 97.75 101 SER A N 1
ATOM 846 C CA . SER A 1 101 ? -4.164 2.859 0.120 1.00 97.75 101 SER A CA 1
ATOM 847 C C . SER A 1 101 ? -4.606 2.851 -1.344 1.00 97.75 101 SER A C 1
ATOM 849 O O . SER A 1 101 ? -4.063 2.100 -2.153 1.00 97.75 101 SER A O 1
ATOM 851 N N . LYS A 1 102 ? -5.551 3.726 -1.712 1.00 97.50 102 LYS A N 1
ATOM 852 C CA . LYS A 1 102 ? -6.046 3.880 -3.084 1.00 97.50 102 LYS A CA 1
ATOM 853 C C . LYS A 1 102 ? -4.919 4.251 -4.035 1.00 97.50 102 LYS A C 1
ATOM 855 O O . LYS A 1 102 ? -4.733 3.540 -5.015 1.00 97.50 102 LYS A O 1
ATOM 860 N N . SER A 1 103 ? -4.136 5.289 -3.731 1.00 97.50 103 SER A N 1
ATOM 861 C CA . SER A 1 103 ? -3.029 5.707 -4.600 1.00 97.50 103 SER A CA 1
ATOM 862 C C . SER A 1 103 ? -1.951 4.629 -4.752 1.00 97.50 103 SER A C 1
ATOM 864 O O . SER A 1 103 ? -1.437 4.427 -5.856 1.00 97.50 103 SER A O 1
ATOM 866 N N . LEU A 1 104 ? -1.634 3.900 -3.674 1.00 97.44 104 LEU A N 1
ATOM 867 C CA . LEU A 1 104 ? -0.675 2.792 -3.712 1.00 97.44 104 LEU A CA 1
ATOM 868 C C . LEU A 1 104 ? -1.184 1.638 -4.586 1.00 97.44 104 LEU A C 1
ATOM 870 O O . LEU A 1 104 ? -0.451 1.075 -5.394 1.00 97.44 104 LEU A O 1
ATOM 874 N N . LEU A 1 105 ? -2.454 1.267 -4.442 1.00 96.00 105 LEU A N 1
ATOM 875 C CA . LEU A 1 105 ? -3.025 0.139 -5.175 1.00 96.00 105 LEU A CA 1
ATOM 876 C C . LEU A 1 105 ? -3.411 0.498 -6.618 1.00 96.00 105 LEU A C 1
ATOM 878 O O . LEU A 1 105 ? -3.502 -0.395 -7.460 1.00 96.00 105 LEU A O 1
ATOM 882 N N . SER A 1 106 ? -3.581 1.787 -6.928 1.00 94.69 106 SER A N 1
ATOM 883 C CA . SER A 1 106 ? -3.879 2.294 -8.272 1.00 94.69 106 SER A CA 1
ATOM 884 C C . SER A 1 106 ? -2.644 2.684 -9.086 1.00 94.69 106 SER A C 1
ATOM 886 O O . SER A 1 106 ? -2.804 3.196 -10.192 1.00 94.69 106 SER A O 1
ATOM 888 N N . ASN A 1 107 ? -1.426 2.462 -8.571 1.00 91.50 107 ASN A N 1
ATOM 889 C CA . ASN A 1 107 ? -0.178 2.864 -9.231 1.00 91.50 107 ASN A CA 1
ATOM 890 C C . ASN A 1 107 ? -0.104 4.386 -9.514 1.00 91.50 107 ASN A C 1
ATOM 892 O O . ASN A 1 107 ? 0.426 4.818 -10.536 1.00 91.50 107 ASN A O 1
ATOM 896 N N . ASP A 1 108 ? -0.636 5.217 -8.611 1.00 94.19 108 ASP A N 1
ATOM 897 C CA . ASP A 1 108 ? -0.549 6.680 -8.700 1.00 94.19 108 ASP A CA 1
ATOM 898 C C . ASP A 1 108 ? 0.585 7.197 -7.808 1.00 94.19 108 ASP A C 1
ATOM 900 O O . ASP A 1 108 ? 0.377 7.542 -6.648 1.00 94.19 108 ASP A O 1
ATOM 904 N N . ILE A 1 109 ? 1.808 7.245 -8.342 1.00 93.06 109 ILE A N 1
ATOM 905 C CA . ILE A 1 109 ? 2.996 7.649 -7.573 1.00 93.06 109 ILE A CA 1
ATOM 906 C C . ILE A 1 109 ? 2.881 9.058 -6.972 1.00 93.06 109 ILE A C 1
ATOM 908 O O . ILE A 1 109 ? 3.290 9.270 -5.833 1.00 93.06 109 ILE A O 1
ATOM 912 N N . LYS A 1 110 ? 2.282 10.008 -7.701 1.00 93.44 110 LYS A N 1
ATOM 913 C CA . LYS A 1 110 ? 2.107 11.385 -7.219 1.00 93.44 110 LYS A CA 1
ATOM 914 C C . LYS A 1 110 ? 1.103 11.423 -6.073 1.00 93.44 110 LYS A C 1
ATOM 916 O O . LYS A 1 110 ? 1.333 12.102 -5.073 1.00 93.44 110 LYS A O 1
ATOM 921 N N . GLY A 1 111 ? 0.011 10.670 -6.209 1.00 96.38 111 GLY A N 1
ATOM 922 C CA . GLY A 1 111 ? -0.948 10.455 -5.134 1.00 96.38 111 GLY A CA 1
ATOM 923 C C . GLY A 1 111 ? -0.308 9.792 -3.917 1.00 96.38 111 GLY A C 1
ATOM 924 O O . GLY A 1 111 ? -0.528 10.258 -2.806 1.00 96.38 111 GLY A O 1
ATOM 925 N N . VAL A 1 112 ? 0.546 8.779 -4.110 1.00 96.81 112 VAL A N 1
ATOM 926 C CA . VAL A 1 112 ? 1.266 8.107 -3.015 1.00 96.81 112 VAL A CA 1
ATOM 927 C C . VAL A 1 112 ? 2.133 9.096 -2.244 1.00 96.81 112 VAL A C 1
ATOM 929 O O . VAL A 1 112 ? 2.024 9.148 -1.025 1.00 96.81 112 VAL A O 1
ATOM 932 N N . GLU A 1 113 ? 2.956 9.901 -2.922 1.00 95.81 113 GLU A N 1
ATOM 933 C CA . GLU A 1 113 ? 3.830 10.879 -2.259 1.00 95.81 113 GLU A CA 1
ATOM 934 C C . GLU A 1 113 ? 3.019 11.915 -1.469 1.00 95.81 113 GLU A C 1
ATOM 936 O O . GLU A 1 113 ? 3.287 12.145 -0.289 1.00 95.81 113 GLU A O 1
ATOM 941 N N . ARG A 1 114 ? 1.977 12.484 -2.088 1.00 96.56 114 ARG A N 1
ATOM 942 C CA . ARG A 1 114 ? 1.101 13.469 -1.441 1.00 96.56 114 ARG A CA 1
ATOM 943 C C . ARG A 1 114 ? 0.370 12.879 -0.234 1.00 96.56 114 ARG A C 1
ATOM 945 O O . ARG A 1 114 ? 0.373 13.469 0.845 1.00 96.56 114 ARG A O 1
ATOM 952 N N . ASN A 1 115 ? -0.272 11.729 -0.415 1.00 97.81 115 ASN A N 1
ATOM 953 C CA . ASN A 1 115 ? -1.102 11.113 0.616 1.00 97.81 115 ASN A CA 1
ATOM 954 C C . ASN A 1 115 ? -0.237 10.514 1.735 1.00 97.81 115 ASN A C 1
ATOM 956 O O . ASN A 1 115 ? -0.671 10.480 2.883 1.00 97.81 115 ASN A O 1
ATOM 960 N N . TYR A 1 116 ? 1.008 10.118 1.445 1.00 97.56 116 TYR A N 1
ATOM 961 C CA . TYR A 1 116 ? 1.970 9.719 2.470 1.00 97.56 116 TYR A CA 1
ATOM 962 C C . TYR A 1 116 ? 2.317 10.873 3.416 1.00 97.56 116 TYR A C 1
ATOM 964 O O . TYR A 1 116 ? 2.388 10.654 4.622 1.00 97.56 116 TYR A O 1
ATOM 972 N N . THR A 1 117 ? 2.487 12.102 2.916 1.00 96.81 117 THR A N 1
ATOM 973 C CA . THR A 1 117 ? 2.718 13.271 3.783 1.00 96.81 117 THR A CA 1
ATOM 974 C C . THR A 1 117 ? 1.561 13.481 4.760 1.00 96.81 117 THR A C 1
ATOM 976 O O . THR A 1 117 ? 1.795 13.667 5.952 1.00 96.81 117 THR A O 1
ATOM 979 N N . LEU A 1 118 ? 0.319 13.392 4.275 1.00 97.62 118 LEU A N 1
ATOM 980 C CA . LEU A 1 118 ? -0.874 13.504 5.119 1.00 97.62 118 LEU A CA 1
ATOM 981 C C . LEU A 1 118 ? -0.933 12.372 6.152 1.00 97.62 118 LEU A C 1
ATOM 983 O O . LEU A 1 118 ? -1.108 12.626 7.340 1.00 97.62 118 LEU A O 1
ATOM 987 N N . LEU A 1 119 ? -0.699 11.131 5.715 1.00 98.06 119 LEU A N 1
ATOM 988 C CA . LEU A 1 119 ? -0.687 9.956 6.586 1.00 98.06 119 LEU A CA 1
ATOM 989 C C . LEU A 1 119 ? 0.407 10.029 7.648 1.00 98.06 119 LEU A C 1
ATOM 991 O O . LEU A 1 119 ? 0.195 9.633 8.791 1.00 98.06 119 LEU A O 1
ATOM 995 N N . LYS A 1 120 ? 1.578 10.560 7.300 1.00 97.38 120 LYS A N 1
ATOM 996 C CA . LYS A 1 120 ? 2.669 10.759 8.249 1.00 97.38 120 LYS A CA 1
ATOM 997 C C . LYS A 1 120 ? 2.268 11.722 9.367 1.00 97.38 120 LYS A C 1
ATOM 999 O O . LYS A 1 120 ? 2.579 11.432 10.520 1.00 97.38 120 LYS A O 1
ATOM 1004 N N . ASN A 1 121 ? 1.579 12.814 9.039 1.00 96.88 121 ASN A N 1
ATOM 1005 C CA . ASN A 1 121 ? 1.106 13.788 10.025 1.00 96.88 121 ASN A CA 1
ATOM 1006 C C . ASN A 1 121 ? 0.024 13.186 10.932 1.00 96.88 121 ASN A C 1
ATOM 1008 O O . ASN A 1 121 ? 0.173 13.235 12.149 1.00 96.88 121 ASN A O 1
ATOM 1012 N N . GLU A 1 122 ? -0.968 12.502 10.355 1.00 96.75 122 GLU A N 1
ATOM 1013 C CA . GLU A 1 122 ? -1.994 11.766 11.111 1.00 96.75 122 GLU A CA 1
ATOM 1014 C C . GLU A 1 122 ? -1.353 10.783 12.107 1.00 96.75 122 GLU A C 1
ATOM 1016 O O . GLU A 1 122 ? -1.690 10.741 13.284 1.00 96.75 122 GLU A O 1
ATOM 1021 N N . LEU A 1 123 ? -0.338 10.025 11.681 1.00 97.19 123 LEU A N 1
ATOM 1022 C CA . LEU A 1 123 ? 0.376 9.092 12.559 1.00 97.19 123 LEU A CA 1
ATOM 1023 C C . LEU A 1 123 ? 1.172 9.783 13.682 1.00 97.19 123 LEU A C 1
ATOM 1025 O O . LEU A 1 123 ? 1.532 9.127 14.665 1.00 97.19 123 LEU A O 1
ATOM 1029 N N . VAL A 1 124 ? 1.530 11.061 13.545 1.00 96.25 124 VAL A N 1
ATOM 1030 C CA . VAL A 1 124 ? 2.122 11.853 14.636 1.00 96.25 124 VAL A CA 1
ATOM 1031 C C . VAL A 1 124 ? 1.038 12.247 15.632 1.00 96.25 124 VAL A C 1
ATOM 1033 O O . VAL A 1 124 ? 1.228 12.011 16.823 1.00 96.25 124 VAL A O 1
ATOM 1036 N N . GLU A 1 125 ? -0.099 12.742 15.150 1.00 95.94 125 GLU A N 1
ATOM 1037 C CA . GLU A 1 125 ? -1.245 13.132 15.981 1.00 95.94 125 GLU A CA 1
ATOM 1038 C C . GLU A 1 125 ? -1.792 11.940 16.779 1.00 95.94 125 GLU A C 1
ATOM 1040 O O . GLU A 1 125 ? -1.892 12.002 18.005 1.00 95.94 125 GLU A O 1
ATOM 1045 N N . LEU A 1 126 ? -2.004 10.792 16.126 1.00 95.62 126 LEU A N 1
ATOM 1046 C CA . LEU A 1 126 ? -2.441 9.554 16.785 1.00 95.62 126 LEU A CA 1
ATOM 1047 C C . LEU A 1 126 ? -1.474 9.092 17.882 1.00 95.62 126 LEU A C 1
ATOM 1049 O O . LEU A 1 126 ? -1.895 8.517 18.882 1.00 95.62 126 LEU A O 1
ATOM 1053 N N . GLN A 1 127 ? -0.169 9.316 17.703 1.00 94.88 127 GLN A N 1
ATOM 1054 C CA . GLN A 1 127 ? 0.844 8.931 18.689 1.00 94.88 127 GLN A CA 1
ATOM 1055 C C . GLN A 1 127 ? 0.809 9.827 19.936 1.00 94.88 127 GLN A C 1
ATOM 1057 O O . GLN A 1 127 ? 1.232 9.386 21.003 1.00 94.88 127 GLN A O 1
ATOM 1062 N N . GLN A 1 128 ? 0.360 11.075 19.787 1.00 95.50 128 GLN A N 1
ATOM 1063 C CA . GLN A 1 128 ? 0.259 12.066 20.859 1.00 95.50 128 GLN A CA 1
ATOM 1064 C C . GLN A 1 128 ? -1.092 12.010 21.588 1.00 95.50 128 GLN A C 1
ATOM 1066 O O . GLN A 1 128 ? -1.229 12.599 22.656 1.00 95.50 128 GLN A O 1
ATOM 1071 N N . ASN A 1 129 ? -2.077 11.297 21.038 1.00 94.25 129 ASN A N 1
ATOM 1072 C CA . ASN A 1 129 ? -3.389 11.140 21.649 1.00 94.25 129 ASN A CA 1
ATOM 1073 C C . ASN A 1 129 ? -3.328 10.197 22.873 1.00 94.25 129 ASN A C 1
ATOM 1075 O O . ASN A 1 129 ? -3.068 8.997 22.737 1.00 94.25 129 ASN A O 1
ATOM 1079 N N . GLU A 1 130 ? -3.602 10.729 24.071 1.00 92.19 130 GLU A N 1
ATOM 1080 C CA . GLU A 1 130 ? -3.587 9.961 25.327 1.00 92.19 130 GLU A CA 1
ATOM 1081 C C . GLU A 1 130 ? -4.634 8.832 25.355 1.00 92.19 130 GLU A C 1
ATOM 1083 O O . GLU A 1 130 ? -4.363 7.776 25.930 1.00 92.19 130 GLU A O 1
ATOM 1088 N N . GLU A 1 131 ? -5.779 8.982 24.679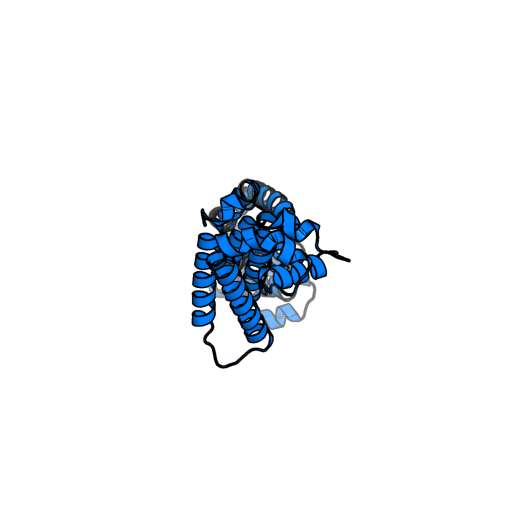 1.00 90.62 131 GLU A N 1
ATOM 1089 C CA . GLU A 1 131 ? -6.811 7.934 24.588 1.00 90.62 131 GLU A CA 1
ATOM 1090 C C . GLU A 1 131 ? -6.301 6.695 23.830 1.00 90.62 131 GLU A C 1
ATOM 1092 O O . GLU A 1 131 ? -6.700 5.561 24.102 1.00 90.62 131 GLU A O 1
ATOM 1097 N N . LEU A 1 132 ? -5.344 6.887 22.915 1.00 93.31 132 LEU A N 1
ATOM 1098 C CA . LEU A 1 132 ? -4.761 5.830 22.085 1.00 93.31 132 LEU A CA 1
ATOM 1099 C C . LEU A 1 132 ? -3.436 5.282 22.634 1.00 93.31 132 LEU A C 1
ATOM 1101 O O . LEU A 1 132 ? -2.800 4.423 22.011 1.00 93.31 132 LEU A O 1
ATOM 1105 N N . LYS A 1 133 ? -3.013 5.705 23.829 1.00 92.69 133 LYS A N 1
ATOM 1106 C CA . LYS A 1 133 ? -1.730 5.308 24.433 1.00 92.69 133 LYS A CA 1
ATOM 1107 C C . LYS A 1 133 ? -1.537 3.796 24.524 1.00 92.69 133 LYS A C 1
ATOM 1109 O O . LYS A 1 133 ? -0.440 3.290 24.272 1.00 92.69 133 LYS A O 1
ATOM 1114 N N . HIS A 1 134 ? -2.608 3.057 24.809 1.00 90.50 134 HIS A N 1
ATOM 1115 C CA . HIS A 1 134 ? -2.600 1.593 24.897 1.00 90.50 134 HIS A CA 1
ATOM 1116 C C . HIS A 1 134 ? -2.285 0.894 23.564 1.00 90.50 134 HIS A C 1
ATOM 1118 O O . HIS A 1 134 ? -1.804 -0.239 23.566 1.00 90.50 134 HIS A O 1
ATOM 1124 N N . ILE A 1 135 ? -2.504 1.568 22.430 1.00 95.06 135 ILE A N 1
ATOM 1125 C CA . ILE A 1 135 ? -2.265 1.036 21.080 1.00 95.06 135 ILE A CA 1
ATOM 1126 C C . ILE A 1 135 ? -1.077 1.710 20.378 1.00 95.06 135 ILE A C 1
ATOM 1128 O O . ILE A 1 135 ? -0.809 1.443 19.207 1.00 95.06 135 ILE A O 1
ATOM 1132 N N . SER A 1 136 ? -0.305 2.525 21.098 1.00 94.94 136 SER A N 1
ATOM 1133 C CA . SER A 1 136 ? 0.896 3.225 20.611 1.00 94.94 136 SER A CA 1
ATOM 1134 C C . SER A 1 136 ? 1.898 2.315 19.881 1.00 94.94 136 SER A C 1
ATOM 1136 O O . SER A 1 136 ? 2.491 2.697 18.866 1.00 94.94 136 SER A O 1
ATOM 1138 N N . ASN A 1 137 ? 2.047 1.071 20.341 1.00 96.75 137 ASN A N 1
ATOM 1139 C CA . ASN A 1 137 ? 2.881 0.065 19.684 1.00 96.75 137 ASN A CA 1
ATOM 1140 C C . ASN A 1 137 ? 2.367 -0.321 18.285 1.00 96.75 137 ASN A C 1
ATOM 1142 O O . ASN A 1 137 ? 3.174 -0.595 17.397 1.00 96.75 137 ASN A O 1
ATOM 1146 N N . LEU A 1 138 ? 1.048 -0.348 18.060 1.00 97.50 138 LEU A N 1
ATOM 1147 C CA . LEU A 1 138 ? 0.467 -0.588 16.732 1.00 97.50 138 LEU A CA 1
ATOM 1148 C C . LEU A 1 138 ? 0.729 0.594 15.799 1.00 97.50 138 LEU A C 1
ATOM 1150 O O . LEU A 1 138 ? 1.164 0.378 14.671 1.00 97.50 138 LEU A O 1
ATOM 1154 N N . ILE A 1 139 ? 0.565 1.826 16.283 1.00 97.62 139 ILE A N 1
ATOM 1155 C CA . ILE A 1 139 ? 0.871 3.045 15.515 1.00 97.62 139 ILE A CA 1
ATOM 1156 C C . ILE A 1 139 ? 2.350 3.049 15.095 1.00 97.62 139 ILE A C 1
ATOM 1158 O O . ILE A 1 139 ? 2.688 3.298 13.937 1.00 97.62 139 ILE A O 1
ATOM 1162 N N . THR A 1 140 ? 3.243 2.661 16.008 1.00 97.94 140 THR A N 1
ATOM 1163 C CA . THR A 1 140 ? 4.681 2.528 15.728 1.00 97.94 140 THR A CA 1
ATOM 1164 C C . THR A 1 140 ? 4.961 1.462 14.666 1.00 97.94 140 THR A C 1
ATOM 1166 O O . THR A 1 140 ? 5.799 1.662 13.786 1.00 97.94 140 THR A O 1
ATOM 1169 N N . LYS A 1 141 ? 4.244 0.332 14.694 1.00 98.31 141 LYS A N 1
ATOM 1170 C CA . LYS A 1 141 ? 4.345 -0.692 13.644 1.00 98.31 141 LYS A CA 1
ATOM 1171 C C . LYS A 1 141 ? 3.894 -0.157 12.288 1.00 98.31 141 LYS A C 1
ATOM 1173 O O . LYS A 1 141 ? 4.606 -0.382 11.320 1.00 98.31 141 LYS A O 1
ATOM 1178 N N . VAL A 1 142 ? 2.799 0.603 12.217 1.00 98.12 142 VAL A N 1
ATOM 1179 C CA . VAL A 1 142 ? 2.371 1.259 10.967 1.00 98.12 142 VAL A CA 1
ATOM 1180 C C . VAL A 1 142 ? 3.470 2.177 10.429 1.00 98.12 142 VAL A C 1
ATOM 1182 O O . VAL A 1 142 ? 3.830 2.074 9.260 1.00 98.12 142 VAL A O 1
ATOM 1185 N N . LYS A 1 143 ? 4.073 3.016 11.282 1.00 97.44 143 LYS A N 1
ATOM 1186 C CA . LYS A 1 143 ? 5.213 3.863 10.886 1.00 97.44 143 LYS A CA 1
ATOM 1187 C C . LYS A 1 143 ? 6.376 3.038 10.332 1.00 97.44 143 LYS A C 1
ATOM 1189 O O . LYS A 1 143 ? 6.952 3.408 9.315 1.00 97.44 143 LYS A O 1
ATOM 1194 N N . ASN A 1 144 ? 6.700 1.910 10.966 1.00 96.88 144 ASN A N 1
ATOM 1195 C CA . ASN A 1 144 ? 7.762 1.018 10.500 1.00 96.88 144 ASN A CA 1
ATOM 1196 C C . ASN A 1 144 ? 7.471 0.421 9.117 1.00 96.88 144 ASN A C 1
ATOM 1198 O O . ASN A 1 144 ? 8.381 0.370 8.295 1.00 96.88 144 ASN A O 1
ATOM 1202 N N . GLU A 1 145 ? 6.227 0.022 8.846 1.00 97.06 145 GLU A N 1
ATOM 1203 C CA . GLU A 1 145 ? 5.809 -0.476 7.526 1.00 97.06 145 GLU A CA 1
ATOM 1204 C C . GLU A 1 145 ? 5.947 0.589 6.428 1.00 97.06 145 GLU A C 1
ATOM 1206 O O . GLU A 1 145 ? 6.199 0.269 5.269 1.00 97.06 145 GLU A O 1
ATOM 1211 N N . LEU A 1 146 ? 5.815 1.866 6.793 1.00 96.88 146 LEU A N 1
ATOM 1212 C CA . LEU A 1 146 ? 5.901 2.995 5.870 1.00 96.88 146 LEU A CA 1
ATOM 1213 C C . LEU A 1 146 ? 7.303 3.612 5.771 1.00 96.88 146 LEU A C 1
ATOM 1215 O O . LEU A 1 146 ? 7.491 4.531 4.978 1.00 96.88 146 LEU A O 1
ATOM 1219 N N . LYS A 1 147 ? 8.301 3.108 6.510 1.00 95.19 147 LYS A N 1
ATOM 1220 C CA . LYS A 1 147 ? 9.692 3.599 6.450 1.00 95.19 147 LYS A CA 1
ATOM 1221 C C . LYS A 1 147 ? 10.260 3.718 5.032 1.00 95.19 147 LYS A C 1
ATOM 1223 O O . LYS A 1 147 ? 10.905 4.727 4.759 1.00 95.19 147 LYS A O 1
ATOM 1228 N N . PRO A 1 148 ? 10.026 2.769 4.101 1.00 95.12 148 PRO A N 1
ATOM 1229 C CA . PRO A 1 148 ? 10.546 2.910 2.742 1.00 95.12 148 PRO A CA 1
ATOM 1230 C C . PRO A 1 148 ? 10.048 4.173 2.018 1.00 95.12 148 PRO A C 1
ATOM 1232 O O . PRO A 1 148 ? 10.744 4.677 1.138 1.00 95.12 148 PRO A O 1
ATOM 1235 N N . MET A 1 149 ? 8.888 4.720 2.409 1.00 95.00 149 MET A N 1
ATOM 1236 C CA . MET A 1 149 ? 8.332 5.942 1.819 1.00 95.00 149 MET A CA 1
ATOM 1237 C C . MET A 1 149 ? 9.155 7.193 2.147 1.00 95.00 149 MET A C 1
ATOM 1239 O O . MET A 1 149 ? 9.201 8.120 1.342 1.00 95.00 149 MET A O 1
ATOM 1243 N N . GLU A 1 150 ? 9.860 7.213 3.284 1.00 92.31 150 GLU A N 1
ATOM 1244 C CA . GLU A 1 150 ? 10.714 8.343 3.686 1.00 92.31 150 GLU A CA 1
ATOM 1245 C C . GLU A 1 150 ? 11.877 8.565 2.721 1.00 92.31 150 GLU A C 1
ATOM 1247 O O . GLU A 1 150 ? 12.375 9.681 2.589 1.00 92.31 150 GLU A O 1
ATOM 1252 N N . MET A 1 151 ? 12.281 7.509 2.015 1.00 90.50 151 MET A N 1
ATOM 1253 C CA . MET A 1 151 ? 13.394 7.553 1.078 1.00 90.50 151 MET A CA 1
ATOM 1254 C C . MET A 1 151 ? 12.979 7.998 -0.330 1.00 90.50 151 MET A C 1
ATOM 1256 O O . MET A 1 151 ? 13.847 8.346 -1.129 1.00 90.50 151 MET A O 1
ATOM 1260 N N . LEU A 1 152 ? 11.677 8.012 -0.656 1.00 92.94 152 LEU A N 1
ATOM 1261 C CA . LEU A 1 152 ? 11.196 8.331 -2.006 1.00 92.94 152 LEU A CA 1
ATOM 1262 C C . LEU A 1 152 ? 11.692 9.678 -2.550 1.00 92.94 152 LEU A C 1
ATOM 1264 O O . LEU A 1 152 ? 12.092 9.696 -3.714 1.00 92.94 152 LEU A O 1
ATOM 1268 N N . PRO A 1 153 ? 11.738 10.781 -1.773 1.00 92.38 153 PRO A N 1
ATOM 1269 C CA . PRO A 1 153 ? 12.213 12.067 -2.285 1.00 92.38 153 PRO A CA 1
ATOM 1270 C C . PRO A 1 153 ? 13.661 12.048 -2.794 1.00 92.38 153 PRO A C 1
ATOM 1272 O O . PRO A 1 153 ? 14.020 12.879 -3.622 1.00 92.38 153 PRO A O 1
ATOM 1275 N N . TYR A 1 154 ? 14.481 11.102 -2.326 1.00 92.12 154 TYR A N 1
ATOM 1276 C CA . TYR A 1 154 ? 15.901 10.989 -2.677 1.00 92.12 154 TYR A CA 1
ATOM 1277 C C . TYR A 1 154 ? 16.162 10.089 -3.891 1.00 92.12 154 TYR A C 1
ATOM 1279 O O . TYR A 1 154 ? 17.306 9.955 -4.323 1.00 92.12 154 TYR A O 1
ATOM 1287 N N . PHE A 1 155 ? 15.123 9.451 -4.429 1.00 92.19 155 PHE A N 1
ATOM 1288 C CA . PHE A 1 155 ? 15.233 8.517 -5.541 1.00 92.19 155 PHE A CA 1
ATOM 1289 C C . PHE A 1 155 ? 14.796 9.142 -6.864 1.00 92.19 155 PHE A C 1
ATOM 1291 O O . PHE A 1 155 ? 13.828 9.903 -6.933 1.00 92.19 155 PHE A O 1
ATOM 1298 N N . GLU A 1 156 ? 15.472 8.747 -7.942 1.00 91.12 156 GLU A N 1
ATOM 1299 C CA . GLU A 1 156 ? 15.044 9.068 -9.302 1.00 91.12 156 GLU A CA 1
ATOM 1300 C C . GLU A 1 156 ? 13.660 8.453 -9.587 1.00 91.12 156 GLU A C 1
ATOM 1302 O O . GLU A 1 156 ? 13.333 7.396 -9.030 1.00 91.12 156 GLU A O 1
ATOM 1307 N N . PRO A 1 157 ? 12.839 9.038 -10.482 1.00 89.88 157 PRO A N 1
ATOM 1308 C CA . PRO A 1 157 ? 11.464 8.588 -10.725 1.00 89.88 157 PRO A CA 1
ATOM 1309 C C . PRO A 1 157 ? 11.319 7.077 -10.966 1.00 89.88 157 PRO A C 1
ATOM 1311 O O . PRO A 1 157 ? 10.428 6.434 -10.412 1.00 89.88 157 PRO A O 1
ATOM 1314 N N . TYR A 1 158 ? 12.240 6.474 -11.723 1.00 90.94 158 TYR A N 1
ATOM 1315 C CA . TYR A 1 158 ? 12.233 5.036 -11.999 1.00 90.94 158 TYR A CA 1
ATOM 1316 C C . TYR A 1 158 ? 12.566 4.169 -10.771 1.00 90.94 158 TYR A C 1
ATOM 1318 O O . TYR A 1 158 ? 12.035 3.065 -10.642 1.00 90.94 158 TYR A O 1
ATOM 1326 N N . GLN A 1 159 ? 13.401 4.656 -9.849 1.00 94.31 159 GLN A N 1
ATOM 1327 C CA . GLN A 1 159 ? 13.759 3.955 -8.609 1.00 94.31 159 GLN A CA 1
ATOM 1328 C C . GLN A 1 159 ? 12.603 3.968 -7.609 1.00 94.31 159 GLN A C 1
ATOM 1330 O O . GLN A 1 159 ? 12.355 2.957 -6.952 1.00 94.31 159 GLN A O 1
ATOM 1335 N N . LYS A 1 160 ? 11.848 5.073 -7.540 1.00 95.69 160 LYS A N 1
ATOM 1336 C CA . LYS A 1 160 ? 10.665 5.180 -6.674 1.00 95.69 160 LYS A CA 1
ATOM 1337 C C . LYS A 1 160 ? 9.669 4.049 -6.942 1.00 95.69 160 LYS A C 1
ATOM 1339 O O . LYS A 1 160 ? 9.214 3.388 -6.013 1.00 95.69 160 LYS A O 1
ATOM 1344 N N . TYR A 1 161 ? 9.404 3.749 -8.213 1.00 96.00 161 TYR A N 1
ATOM 1345 C CA . TYR A 1 161 ? 8.546 2.627 -8.593 1.00 96.00 161 TYR A CA 1
ATOM 1346 C C . TYR A 1 161 ? 9.067 1.265 -8.101 1.00 96.00 161 TYR A C 1
ATOM 1348 O O . TYR A 1 161 ? 8.267 0.416 -7.709 1.00 96.00 161 TYR A O 1
ATOM 1356 N N . ILE A 1 162 ? 10.387 1.044 -8.051 1.00 96.12 162 ILE A N 1
ATOM 1357 C CA . ILE A 1 162 ? 10.938 -0.193 -7.473 1.00 96.12 162 ILE A CA 1
ATOM 1358 C C . ILE A 1 162 ? 10.677 -0.280 -5.976 1.00 96.12 162 ILE A C 1
ATOM 1360 O O . ILE A 1 162 ? 10.266 -1.345 -5.511 1.00 96.12 162 ILE A O 1
ATOM 1364 N N . VAL A 1 163 ? 10.846 0.813 -5.232 1.00 96.56 163 VAL A N 1
ATOM 1365 C CA . VAL A 1 163 ? 10.528 0.844 -3.795 1.00 96.56 163 VAL A CA 1
ATOM 1366 C C . VAL A 1 163 ? 9.074 0.420 -3.566 1.00 96.56 163 VAL A C 1
ATOM 1368 O O . VAL A 1 163 ? 8.815 -0.512 -2.803 1.00 96.56 163 VAL A O 1
ATOM 1371 N N . LEU A 1 164 ? 8.134 1.008 -4.313 1.00 97.25 164 LEU A N 1
ATOM 1372 C CA . LEU A 1 164 ? 6.710 0.667 -4.225 1.00 97.25 164 LEU A CA 1
ATOM 1373 C C . LEU A 1 164 ? 6.423 -0.783 -4.648 1.00 97.25 164 LEU A C 1
ATOM 1375 O O . LEU A 1 164 ? 5.599 -1.469 -4.033 1.00 97.25 164 LEU A O 1
ATOM 1379 N N . SER A 1 165 ? 7.136 -1.295 -5.655 1.00 96.69 165 SER A N 1
ATOM 1380 C CA . SER A 1 165 ? 7.010 -2.695 -6.068 1.00 96.69 165 SER A CA 1
ATOM 1381 C C . SER A 1 165 ? 7.439 -3.669 -4.970 1.00 96.69 165 SER A C 1
ATOM 1383 O O . SER A 1 165 ? 6.747 -4.655 -4.728 1.00 96.69 165 SER A O 1
ATOM 1385 N N . LYS A 1 166 ? 8.531 -3.385 -4.247 1.00 97.00 166 LYS A N 1
ATOM 1386 C CA . LYS A 1 166 ? 9.007 -4.229 -3.142 1.00 97.00 166 LYS A CA 1
ATOM 1387 C C . LYS A 1 166 ? 7.972 -4.290 -2.025 1.00 97.00 166 LYS A C 1
ATOM 1389 O O . LYS A 1 166 ? 7.581 -5.385 -1.623 1.00 97.00 166 LYS A O 1
ATOM 1394 N N . MET A 1 167 ? 7.452 -3.132 -1.620 1.00 96.62 167 MET A N 1
ATOM 1395 C CA . MET A 1 167 ? 6.406 -3.045 -0.598 1.00 96.62 167 MET A CA 1
ATOM 1396 C C . MET A 1 167 ? 5.159 -3.844 -0.996 1.00 96.62 167 MET A C 1
ATOM 1398 O O . MET A 1 167 ? 4.649 -4.654 -0.226 1.00 96.62 167 MET A O 1
ATOM 1402 N N . THR A 1 168 ? 4.681 -3.686 -2.231 1.00 96.00 168 THR A N 1
ATOM 1403 C CA . THR A 1 168 ? 3.483 -4.397 -2.706 1.00 96.00 168 THR A CA 1
ATOM 1404 C C . THR A 1 168 ? 3.710 -5.903 -2.892 1.00 96.00 168 THR A C 1
ATOM 1406 O O . THR A 1 168 ? 2.806 -6.686 -2.595 1.00 96.00 168 THR A O 1
ATOM 1409 N N . VAL A 1 169 ? 4.913 -6.348 -3.286 1.00 95.56 169 VAL A N 1
ATOM 1410 C CA . VAL A 1 169 ? 5.293 -7.777 -3.290 1.00 95.56 169 VAL A CA 1
ATOM 1411 C C . VAL A 1 169 ? 5.243 -8.359 -1.881 1.00 95.56 169 VAL A C 1
ATOM 1413 O O . VAL A 1 169 ? 4.690 -9.445 -1.683 1.00 95.56 169 VAL A O 1
ATOM 1416 N N . GLU A 1 170 ? 5.815 -7.668 -0.895 1.00 95.06 170 GLU A N 1
ATOM 1417 C CA . GLU A 1 170 ? 5.824 -8.120 0.499 1.00 95.06 170 GLU A CA 1
ATOM 1418 C C . GLU A 1 170 ? 4.403 -8.333 1.020 1.00 95.06 170 GLU A C 1
ATOM 1420 O O . GLU A 1 170 ? 4.125 -9.381 1.610 1.00 95.06 170 GLU A O 1
ATOM 1425 N N . LYS A 1 171 ? 3.496 -7.414 0.671 1.00 95.25 171 LYS A N 1
ATOM 1426 C CA . LYS A 1 171 ? 2.067 -7.445 1.013 1.00 95.25 171 LYS A CA 1
ATOM 1427 C C . LYS A 1 171 ? 1.195 -8.272 0.065 1.00 95.25 171 LYS A C 1
ATOM 1429 O O . LYS A 1 171 ? -0.023 -8.235 0.183 1.00 95.25 171 LYS A O 1
ATOM 1434 N N . ASN A 1 172 ? 1.796 -9.061 -0.829 1.00 93.44 172 ASN A N 1
ATOM 1435 C CA . ASN A 1 172 ? 1.112 -10.003 -1.724 1.00 93.44 172 ASN A CA 1
ATOM 1436 C C . ASN A 1 172 ? 0.238 -9.368 -2.834 1.00 93.44 172 ASN A C 1
ATOM 1438 O O . ASN A 1 172 ? -0.508 -10.084 -3.502 1.00 93.44 172 ASN A O 1
ATOM 1442 N N . TYR A 1 173 ? 0.391 -8.075 -3.132 1.00 93.69 173 TYR A N 1
ATOM 1443 C CA . TYR A 1 173 ? -0.263 -7.406 -4.268 1.00 93.69 173 TYR A CA 1
ATOM 1444 C C . TYR A 1 173 ? 0.544 -7.575 -5.557 1.00 93.69 173 TYR A C 1
ATOM 1446 O O . TYR A 1 173 ? 1.080 -6.623 -6.118 1.00 93.69 173 TYR A O 1
ATOM 1454 N N . LEU A 1 174 ? 0.639 -8.813 -6.046 1.00 91.56 174 LEU A N 1
ATOM 1455 C CA . LEU A 1 174 ? 1.557 -9.168 -7.137 1.00 91.56 174 LEU A CA 1
ATOM 1456 C C . LEU A 1 174 ? 1.237 -8.468 -8.472 1.00 91.56 174 LEU A C 1
ATOM 1458 O O . LEU A 1 174 ? 2.150 -8.166 -9.238 1.00 91.56 174 LEU A O 1
ATOM 1462 N N . ILE A 1 175 ? -0.040 -8.195 -8.759 1.00 90.69 175 ILE A N 1
ATOM 1463 C CA . ILE A 1 175 ? -0.453 -7.472 -9.977 1.00 90.69 175 ILE A CA 1
ATOM 1464 C C . ILE A 1 175 ? -0.030 -6.001 -9.901 1.00 90.69 175 ILE A C 1
ATOM 1466 O O . ILE A 1 175 ? 0.521 -5.475 -10.867 1.00 90.69 175 ILE A O 1
ATOM 1470 N N . VAL A 1 176 ? -0.240 -5.362 -8.746 1.00 93.62 176 VAL A N 1
ATOM 1471 C CA . VAL A 1 176 ? 0.163 -3.970 -8.498 1.00 93.62 176 VAL A CA 1
ATOM 1472 C C . VAL A 1 176 ? 1.685 -3.852 -8.537 1.00 93.62 176 VAL A C 1
ATOM 1474 O O . VAL A 1 176 ? 2.220 -3.006 -9.248 1.00 93.62 176 VAL A O 1
ATOM 1477 N N . ALA A 1 177 ? 2.393 -4.769 -7.874 1.00 94.94 177 ALA A N 1
ATOM 1478 C CA . ALA A 1 177 ? 3.847 -4.850 -7.935 1.00 94.94 177 ALA A CA 1
ATOM 1479 C C . ALA A 1 177 ? 4.356 -4.948 -9.373 1.00 94.94 177 ALA A C 1
ATOM 1481 O O . ALA A 1 177 ? 5.272 -4.230 -9.765 1.00 94.94 177 ALA A O 1
ATOM 1482 N N . LEU A 1 178 ? 3.747 -5.814 -10.184 1.00 92.69 178 LEU A N 1
ATOM 1483 C CA . LEU A 1 178 ? 4.127 -5.953 -11.580 1.00 92.69 178 LEU A CA 1
ATOM 1484 C C . LEU A 1 178 ? 3.887 -4.666 -12.377 1.00 92.69 178 LEU A C 1
ATOM 1486 O O . LEU A 1 178 ? 4.718 -4.335 -13.220 1.00 92.69 178 LEU A O 1
ATOM 1490 N N . ALA A 1 179 ? 2.790 -3.949 -12.120 1.00 92.62 179 ALA A N 1
ATOM 1491 C CA . ALA A 1 179 ? 2.527 -2.652 -12.739 1.00 92.62 179 ALA A CA 1
ATOM 1492 C C . ALA A 1 179 ? 3.620 -1.635 -12.380 1.00 92.62 179 ALA A C 1
ATOM 1494 O O . ALA A 1 179 ? 4.177 -1.006 -13.278 1.00 92.62 179 ALA A O 1
ATOM 1495 N N . TYR A 1 180 ? 4.013 -1.565 -11.106 1.00 95.38 180 TYR A N 1
ATOM 1496 C CA . TYR A 1 180 ? 5.117 -0.721 -10.657 1.00 95.38 180 TYR A CA 1
ATOM 1497 C C . TYR A 1 180 ? 6.449 -1.072 -11.327 1.00 95.38 180 TYR A C 1
ATOM 1499 O O . TYR A 1 180 ? 7.136 -0.189 -11.835 1.00 95.38 180 TYR A O 1
ATOM 1507 N N . ILE A 1 181 ? 6.804 -2.357 -11.413 1.00 94.31 181 ILE A N 1
ATOM 1508 C CA . ILE A 1 181 ? 8.029 -2.782 -12.110 1.00 94.31 181 ILE A CA 1
ATOM 1509 C C . ILE A 1 181 ? 7.965 -2.402 -13.598 1.00 94.31 181 ILE A C 1
ATOM 1511 O O . ILE A 1 181 ? 8.966 -2.000 -14.193 1.00 94.31 181 ILE A O 1
ATOM 1515 N N . PHE A 1 182 ? 6.784 -2.512 -14.211 1.00 89.88 182 PHE A N 1
ATOM 1516 C CA . PHE A 1 182 ? 6.574 -2.148 -15.608 1.00 89.88 182 PHE A CA 1
ATOM 1517 C C . PHE A 1 182 ? 6.837 -0.661 -15.858 1.00 89.88 182 PHE A C 1
ATOM 1519 O O . PHE A 1 182 ? 7.581 -0.321 -16.780 1.00 89.88 182 PHE A O 1
ATOM 1526 N N . GLU A 1 183 ? 6.256 0.210 -15.031 1.00 89.75 183 GLU A N 1
ATOM 1527 C CA . GLU A 1 183 ? 6.473 1.657 -15.119 1.00 89.75 183 GLU A CA 1
ATOM 1528 C C . GLU A 1 183 ? 7.914 2.034 -14.776 1.00 89.75 183 GLU A C 1
ATOM 1530 O O . GLU A 1 183 ? 8.503 2.871 -15.449 1.00 89.75 183 GLU A O 1
ATOM 1535 N N . SER A 1 184 ? 8.537 1.337 -13.827 1.00 92.25 184 SER A N 1
ATOM 1536 C CA . SER A 1 184 ? 9.943 1.529 -13.483 1.00 92.25 184 SER A CA 1
ATOM 1537 C C . SER A 1 184 ? 10.885 1.339 -14.680 1.00 92.25 184 SER A C 1
ATOM 1539 O O . SER A 1 184 ? 11.700 2.212 -14.981 1.00 92.25 184 SER A O 1
ATOM 1541 N N . VAL A 1 185 ? 10.748 0.231 -15.421 1.00 89.62 185 VAL A N 1
ATOM 1542 C CA . VAL A 1 185 ? 11.581 -0.039 -16.609 1.00 89.62 185 VAL A CA 1
ATOM 1543 C C . VAL A 1 185 ? 11.321 0.986 -17.714 1.00 89.62 185 VAL A C 1
ATOM 1545 O O . VAL A 1 185 ? 12.262 1.425 -18.378 1.00 89.62 185 VAL A O 1
ATOM 1548 N N . ARG A 1 186 ? 10.060 1.384 -17.910 1.00 85.00 186 ARG A N 1
ATOM 1549 C CA . ARG A 1 186 ? 9.674 2.404 -18.897 1.00 85.00 186 ARG A CA 1
ATOM 1550 C C . ARG A 1 186 ? 10.288 3.758 -18.573 1.00 85.00 186 ARG A C 1
ATOM 1552 O O . ARG A 1 186 ? 10.909 4.363 -19.442 1.00 85.00 186 ARG A O 1
ATOM 1559 N N . GLU A 1 187 ? 10.149 4.196 -17.330 1.00 86.12 187 GLU A N 1
ATOM 1560 C CA . GLU A 1 187 ? 10.659 5.478 -16.858 1.00 86.12 187 GLU A CA 1
ATOM 1561 C C . GLU A 1 187 ? 12.187 5.516 -16.928 1.00 86.12 187 GLU A C 1
ATOM 1563 O O . GLU A 1 187 ? 12.768 6.487 -17.408 1.00 86.12 187 GLU A O 1
ATOM 1568 N N . TYR A 1 188 ? 12.849 4.412 -16.564 1.00 87.38 188 TYR A N 1
ATOM 1569 C CA . TYR A 1 188 ? 14.294 4.271 -16.719 1.00 87.38 188 TYR A CA 1
ATOM 1570 C C . TYR A 1 188 ? 14.727 4.431 -18.178 1.00 87.38 188 TYR A C 1
ATOM 1572 O O . TYR A 1 188 ? 15.695 5.133 -18.469 1.00 87.38 188 TYR A O 1
ATOM 1580 N N . CYS A 1 189 ? 13.996 3.811 -19.107 1.00 82.12 189 CYS A N 1
ATOM 1581 C CA . CYS A 1 189 ? 14.288 3.926 -20.529 1.00 82.12 189 CYS A CA 1
ATOM 1582 C C . CYS A 1 189 ? 14.074 5.356 -21.042 1.00 82.12 189 CYS A C 1
ATOM 1584 O O . CYS A 1 189 ? 14.942 5.892 -21.728 1.00 82.12 189 CYS A O 1
ATOM 1586 N N . SER A 1 190 ? 12.965 5.996 -20.669 1.00 80.38 190 SER A N 1
ATOM 1587 C CA . SER A 1 190 ? 12.688 7.395 -21.011 1.00 80.38 190 SER A CA 1
ATOM 1588 C C . SER A 1 190 ? 13.772 8.345 -20.495 1.00 80.38 190 SER A C 1
ATOM 1590 O O . SER A 1 190 ? 14.157 9.271 -21.205 1.00 80.38 190 SER A O 1
ATOM 1592 N N . TYR A 1 191 ? 14.282 8.100 -19.285 1.00 82.62 191 TYR A N 1
ATOM 1593 C CA . TYR A 1 191 ? 15.339 8.895 -18.663 1.00 82.62 191 TYR A CA 1
ATOM 1594 C C . TYR A 1 191 ? 16.710 8.657 -19.309 1.00 82.62 191 TYR A C 1
ATOM 1596 O O . TYR A 1 191 ? 17.414 9.600 -19.660 1.00 82.62 191 TYR A O 1
ATOM 1604 N N . ARG A 1 192 ? 17.120 7.394 -19.481 1.00 79.88 192 ARG A N 1
ATOM 1605 C CA . ARG A 1 192 ? 18.460 7.053 -19.992 1.00 79.88 192 ARG A CA 1
ATOM 1606 C C . ARG A 1 192 ? 18.604 7.274 -21.486 1.00 79.88 192 ARG A C 1
ATOM 1608 O O . ARG A 1 192 ? 19.665 7.694 -21.926 1.00 79.88 192 ARG A O 1
ATOM 1615 N N . PHE A 1 193 ? 17.557 7.005 -22.256 1.00 76.31 193 PHE A N 1
ATOM 1616 C CA . PHE A 1 193 ? 17.554 7.147 -23.710 1.00 76.31 193 PHE A CA 1
ATOM 1617 C C . PHE A 1 193 ? 16.814 8.413 -24.149 1.00 76.31 193 PHE A C 1
ATOM 1619 O O . PHE A 1 193 ? 16.272 8.454 -25.253 1.00 76.31 193 PHE A O 1
ATOM 1626 N N . GLU A 1 194 ? 16.793 9.445 -23.299 1.00 76.69 194 GLU A N 1
ATOM 1627 C CA . GLU A 1 194 ? 16.140 10.730 -23.562 1.00 76.69 194 GLU A CA 1
ATOM 1628 C C . GLU A 1 194 ? 16.449 11.293 -24.968 1.00 76.69 194 GLU A C 1
ATOM 1630 O O . GLU A 1 194 ? 15.492 11.691 -25.636 1.00 76.69 194 GLU A O 1
ATOM 1635 N N . PRO A 1 195 ? 17.703 11.269 -25.484 1.00 76.56 195 PRO A N 1
ATOM 1636 C CA . PRO A 1 195 ? 18.000 11.778 -26.826 1.00 76.56 195 PRO A CA 1
ATOM 1637 C C . PRO A 1 195 ? 17.215 11.061 -27.930 1.00 76.56 195 PRO A C 1
ATOM 1639 O O . PRO A 1 195 ? 16.628 11.712 -28.785 1.00 76.56 195 PRO A O 1
ATOM 1642 N N . ILE A 1 196 ? 17.128 9.728 -27.860 1.00 75.44 196 ILE A N 1
ATOM 1643 C CA . ILE A 1 196 ? 16.337 8.922 -28.801 1.00 75.44 196 ILE A CA 1
ATOM 1644 C C . ILE A 1 196 ? 14.849 9.210 -28.599 1.00 75.44 196 ILE A C 1
ATOM 1646 O O . ILE A 1 196 ? 14.106 9.369 -29.563 1.00 75.44 196 ILE A O 1
ATOM 1650 N N . CYS A 1 197 ? 14.407 9.271 -27.341 1.00 73.38 197 CYS A N 1
ATOM 1651 C CA . CYS A 1 197 ? 12.999 9.433 -26.999 1.00 73.38 197 CYS A CA 1
ATOM 1652 C C . CYS A 1 197 ? 12.437 10.792 -27.436 1.00 73.38 197 CYS A C 1
ATOM 1654 O O . CYS A 1 197 ? 11.250 10.862 -27.733 1.00 73.38 197 CYS A O 1
ATOM 1656 N N . LYS A 1 198 ? 13.259 11.847 -27.507 1.00 76.31 198 LYS A N 1
ATOM 1657 C CA . LYS A 1 198 ? 12.864 13.172 -28.020 1.00 76.31 198 LYS A CA 1
ATOM 1658 C C . LYS A 1 198 ? 12.517 13.168 -29.509 1.00 76.31 198 LYS A C 1
ATOM 1660 O O . LYS A 1 198 ? 11.709 13.986 -29.929 1.00 76.31 198 LYS A O 1
ATOM 1665 N N . GLU A 1 199 ? 13.100 12.262 -30.295 1.00 76.00 199 GLU A N 1
ATOM 1666 C CA . GLU A 1 199 ? 12.802 12.136 -31.730 1.00 76.00 199 GLU A CA 1
ATOM 1667 C C . GLU A 1 199 ? 11.542 11.304 -32.014 1.00 76.00 199 GLU A C 1
ATOM 1669 O O . GLU A 1 199 ? 11.109 11.207 -33.162 1.00 76.00 199 GLU A O 1
ATOM 1674 N N . ILE A 1 200 ? 10.952 10.677 -30.994 1.00 73.06 200 ILE A N 1
ATOM 1675 C CA . ILE A 1 200 ? 9.742 9.875 -31.153 1.00 73.06 200 ILE A CA 1
ATOM 1676 C C . ILE A 1 200 ? 8.529 10.784 -30.929 1.00 73.06 200 ILE A C 1
ATOM 1678 O O . ILE A 1 200 ? 8.357 11.357 -29.856 1.00 73.06 200 ILE A O 1
ATOM 1682 N N . GLU A 1 201 ? 7.660 10.904 -31.932 1.00 66.94 201 GLU A N 1
ATOM 1683 C CA . GLU A 1 201 ? 6.396 11.628 -31.782 1.00 66.94 201 GLU A CA 1
ATOM 1684 C C . GLU A 1 201 ? 5.439 10.893 -30.834 1.00 66.94 201 GLU A C 1
ATOM 1686 O O . GLU A 1 201 ? 5.257 9.670 -30.905 1.00 66.94 201 GLU A O 1
ATOM 1691 N N . PHE A 1 202 ? 4.779 11.657 -29.962 1.00 66.38 202 PHE A N 1
ATOM 1692 C CA . PHE A 1 202 ? 3.831 11.134 -28.983 1.00 66.38 202 PHE A CA 1
ATOM 1693 C C . PHE A 1 202 ? 2.538 11.945 -28.995 1.00 66.38 202 PHE A C 1
ATOM 1695 O O . PHE A 1 202 ? 2.579 13.170 -28.918 1.00 66.38 202 PHE A O 1
ATOM 1702 N N . LYS A 1 203 ? 1.387 11.262 -29.035 1.00 61.34 203 LYS A N 1
ATOM 1703 C CA . LYS A 1 203 ? 0.075 11.904 -28.834 1.00 61.34 203 LYS A CA 1
ATOM 1704 C C . LYS A 1 203 ? -0.297 12.020 -27.354 1.00 61.34 203 LYS A C 1
ATOM 1706 O O . LYS A 1 203 ? -0.987 12.956 -26.973 1.00 61.34 203 LYS A O 1
ATOM 1711 N N . ASP A 1 204 ? 0.165 11.076 -26.533 1.00 69.06 204 ASP A N 1
ATOM 1712 C CA . ASP A 1 204 ? -0.088 11.012 -25.091 1.00 69.06 204 ASP A CA 1
ATOM 1713 C C . ASP A 1 204 ? 1.021 10.226 -24.351 1.00 69.06 204 ASP A C 1
ATOM 1715 O O . ASP A 1 204 ? 1.928 9.650 -24.965 1.00 69.06 204 ASP A O 1
ATOM 1719 N N . SER A 1 205 ? 0.961 10.206 -23.014 1.00 62.62 205 SER A N 1
ATOM 1720 C CA . SER A 1 205 ? 1.943 9.536 -22.144 1.00 62.62 205 SER A CA 1
ATOM 1721 C C . SER A 1 205 ? 1.948 8.006 -22.274 1.00 62.62 205 SER A C 1
ATOM 1723 O O . SER A 1 205 ? 2.992 7.375 -22.102 1.00 62.62 205 SER A O 1
ATOM 1725 N N . TYR A 1 206 ? 0.816 7.391 -22.621 1.00 63.59 206 TYR A N 1
ATOM 1726 C CA . TYR A 1 206 ? 0.713 5.943 -22.794 1.00 63.59 206 TYR A CA 1
ATOM 1727 C C . TYR A 1 206 ? 1.383 5.490 -24.096 1.00 63.59 206 TYR A C 1
ATOM 1729 O O . TYR A 1 206 ? 2.195 4.559 -24.092 1.00 63.59 206 TYR A O 1
ATOM 1737 N N . GLN A 1 207 ? 1.099 6.184 -25.201 1.00 65.94 207 GLN A N 1
ATOM 1738 C CA . GLN A 1 207 ? 1.761 5.984 -26.488 1.00 65.94 207 GLN A CA 1
ATOM 1739 C C . GLN A 1 207 ? 3.248 6.291 -26.392 1.00 65.94 207 GLN A C 1
ATOM 1741 O O . GLN A 1 207 ? 4.046 5.573 -26.992 1.00 65.94 207 GLN A O 1
ATOM 1746 N N . ARG A 1 208 ? 3.636 7.285 -25.582 1.00 66.88 208 ARG A N 1
ATOM 1747 C CA . ARG A 1 208 ? 5.041 7.528 -25.256 1.00 66.88 208 ARG A CA 1
ATOM 1748 C C . ARG A 1 208 ? 5.713 6.298 -24.688 1.00 66.88 208 ARG A C 1
ATOM 1750 O O . ARG A 1 208 ? 6.689 5.818 -25.259 1.00 66.88 208 ARG A O 1
ATOM 1757 N N . ASN A 1 209 ? 5.140 5.724 -23.644 1.00 66.00 209 ASN A N 1
ATOM 1758 C CA . ASN A 1 209 ? 5.732 4.573 -22.979 1.00 66.00 209 ASN A CA 1
ATOM 1759 C C . ASN A 1 209 ? 5.768 3.320 -23.871 1.00 66.00 209 ASN A C 1
ATOM 1761 O O . ASN A 1 209 ? 6.734 2.557 -23.822 1.00 66.00 209 ASN A O 1
ATOM 1765 N N . ASP A 1 210 ? 4.759 3.093 -24.714 1.00 68.31 210 ASP A N 1
ATOM 1766 C CA . ASP A 1 210 ? 4.761 1.961 -25.648 1.00 68.31 210 ASP A CA 1
ATOM 1767 C C . ASP A 1 210 ? 5.738 2.163 -26.820 1.00 68.31 210 ASP A C 1
ATOM 1769 O O . ASP A 1 210 ? 6.471 1.240 -27.179 1.00 68.31 210 ASP A O 1
ATOM 1773 N N . ASN A 1 211 ? 5.822 3.373 -27.381 1.00 68.81 211 ASN A N 1
ATOM 1774 C CA . ASN A 1 211 ? 6.716 3.684 -28.497 1.00 68.81 211 ASN A CA 1
ATOM 1775 C C . ASN A 1 211 ? 8.188 3.724 -28.069 1.00 68.81 211 ASN A C 1
ATOM 1777 O O . ASN A 1 211 ? 9.042 3.228 -28.806 1.00 68.81 211 ASN A O 1
ATOM 1781 N N . VAL A 1 212 ? 8.489 4.230 -26.868 1.00 71.56 212 VAL A N 1
ATOM 1782 C CA . VAL A 1 212 ? 9.827 4.168 -26.255 1.00 71.56 212 VAL A CA 1
ATOM 1783 C C . VAL A 1 212 ? 10.268 2.712 -26.123 1.00 71.56 212 VAL A C 1
ATOM 1785 O O . VAL A 1 212 ? 11.334 2.338 -26.610 1.00 71.56 212 VAL A O 1
ATOM 1788 N N . MET A 1 213 ? 9.412 1.846 -25.574 1.00 75.19 213 MET A N 1
ATOM 1789 C CA . MET A 1 213 ? 9.752 0.432 -25.410 1.00 75.19 213 MET A CA 1
ATOM 1790 C C . MET A 1 213 ? 9.761 -0.351 -26.726 1.00 75.19 213 MET A C 1
ATOM 1792 O O . MET A 1 213 ? 10.550 -1.282 -26.862 1.00 75.19 213 MET A O 1
ATOM 1796 N N . LYS A 1 214 ? 8.953 0.015 -27.727 1.00 71.88 214 LYS A N 1
ATOM 1797 C CA . LYS A 1 214 ? 9.064 -0.538 -29.088 1.00 71.88 214 LYS A CA 1
ATOM 1798 C C . LYS A 1 214 ? 10.388 -0.145 -29.740 1.00 71.88 214 LYS A C 1
ATOM 1800 O O . LYS A 1 214 ? 11.007 -0.987 -30.379 1.00 71.88 214 LYS A O 1
ATOM 1805 N N . THR A 1 215 ? 10.831 1.091 -29.548 1.00 69.62 215 THR A N 1
ATOM 1806 C CA . THR A 1 215 ? 12.048 1.633 -30.167 1.00 69.62 215 THR A CA 1
ATOM 1807 C C . THR A 1 215 ? 13.313 1.092 -29.494 1.00 69.62 215 THR A C 1
ATOM 1809 O O . THR A 1 215 ? 14.228 0.633 -30.169 1.00 69.62 215 THR A O 1
ATOM 1812 N N . ILE A 1 216 ? 13.346 1.054 -28.161 1.00 70.38 216 ILE A N 1
ATOM 1813 C CA . ILE A 1 216 ? 14.492 0.557 -27.383 1.00 70.38 216 ILE A CA 1
ATOM 1814 C C . ILE A 1 216 ? 14.478 -0.974 -27.303 1.00 70.38 216 ILE A C 1
ATOM 1816 O O . ILE A 1 216 ? 15.509 -1.622 -27.471 1.00 70.38 216 ILE A O 1
ATOM 1820 N N . GLY A 1 217 ? 13.307 -1.576 -27.081 1.00 63.53 217 GLY A N 1
ATOM 1821 C CA . GLY A 1 217 ? 13.148 -3.025 -26.968 1.00 63.53 217 GLY A CA 1
ATOM 1822 C C . GLY A 1 217 ? 13.343 -3.743 -28.304 1.00 63.53 217 GLY A C 1
ATOM 1823 O O . GLY A 1 217 ? 14.125 -4.687 -28.392 1.00 63.53 217 GLY A O 1
ATOM 1824 N N . ASN A 1 218 ? 12.713 -3.274 -29.382 1.00 62.16 218 ASN A N 1
ATOM 1825 C CA . ASN A 1 218 ? 12.888 -3.853 -30.715 1.00 62.16 218 ASN A CA 1
ATOM 1826 C C . ASN A 1 218 ? 13.867 -3.030 -31.545 1.00 62.16 218 ASN A C 1
ATOM 1828 O O . ASN A 1 218 ? 13.508 -2.587 -32.633 1.00 62.16 218 ASN A O 1
ATOM 1832 N N . PHE A 1 219 ? 15.094 -2.829 -31.054 1.00 59.34 219 PHE A N 1
ATOM 1833 C CA . PHE A 1 219 ? 16.106 -2.113 -31.824 1.00 59.34 219 PHE A CA 1
ATOM 1834 C C . PHE A 1 219 ? 16.351 -2.818 -33.168 1.00 59.34 219 PHE A C 1
ATOM 1836 O O . PHE A 1 219 ? 17.058 -3.827 -33.249 1.00 59.34 219 PHE A O 1
ATOM 1843 N N . ARG A 1 220 ? 15.726 -2.304 -34.226 1.00 57.00 220 ARG A N 1
ATOM 1844 C CA . ARG A 1 220 ? 15.883 -2.752 -35.603 1.00 57.00 220 ARG A CA 1
ATOM 1845 C C . ARG A 1 220 ? 16.460 -1.586 -36.398 1.00 57.00 220 ARG A C 1
ATOM 1847 O O . ARG A 1 220 ? 15.959 -0.466 -36.342 1.00 57.00 220 ARG A O 1
ATOM 1854 N N . LEU A 1 221 ? 17.540 -1.855 -37.129 1.00 50.69 221 LEU A N 1
ATOM 1855 C CA . LEU A 1 221 ? 18.256 -0.867 -37.950 1.00 50.69 221 LEU A CA 1
ATOM 1856 C C . LEU A 1 221 ? 17.436 -0.379 -39.163 1.00 50.69 221 LEU A C 1
ATOM 1858 O O . LEU A 1 221 ? 17.907 0.455 -39.932 1.00 50.69 221 LEU A O 1
ATOM 1862 N N . ASP A 1 222 ? 16.227 -0.898 -39.373 1.00 52.47 222 ASP A N 1
ATOM 1863 C CA . ASP A 1 222 ? 15.267 -0.414 -40.369 1.00 52.47 222 ASP A CA 1
ATOM 1864 C C . ASP A 1 222 ? 14.530 0.860 -39.910 1.00 52.47 222 ASP A C 1
ATOM 1866 O O . ASP A 1 222 ? 14.053 1.624 -40.748 1.00 52.47 222 ASP A O 1
ATOM 1870 N N . ASN A 1 223 ? 14.508 1.155 -38.606 1.00 65.62 223 ASN A N 1
ATOM 1871 C CA . ASN A 1 223 ? 13.921 2.374 -38.064 1.00 65.62 223 ASN A CA 1
ATOM 1872 C C . ASN A 1 223 ? 14.838 3.588 -38.325 1.00 65.62 223 ASN A C 1
ATOM 1874 O O . ASN A 1 223 ? 15.992 3.625 -37.888 1.00 65.62 223 ASN A O 1
ATOM 1878 N N . LYS A 1 224 ? 14.310 4.603 -39.027 1.00 67.69 224 LYS A N 1
ATOM 1879 C CA . LYS A 1 224 ? 15.039 5.827 -39.414 1.00 67.69 224 LYS A CA 1
ATOM 1880 C C . LYS A 1 224 ? 15.667 6.566 -38.226 1.00 67.69 224 LYS A C 1
ATOM 1882 O O . LYS A 1 224 ? 16.783 7.057 -38.374 1.00 67.69 224 LYS A O 1
ATOM 1887 N N . ILE A 1 225 ? 14.994 6.609 -37.073 1.00 67.56 225 ILE A N 1
ATOM 1888 C CA . ILE A 1 225 ? 15.511 7.240 -35.846 1.00 67.56 225 ILE A CA 1
ATOM 1889 C C . ILE A 1 225 ? 16.707 6.426 -35.341 1.00 67.56 225 ILE A C 1
ATOM 1891 O O . ILE A 1 225 ? 17.801 6.944 -35.148 1.00 67.56 225 ILE A O 1
ATOM 1895 N N . LEU A 1 226 ? 16.548 5.107 -35.239 1.00 66.06 226 LEU A N 1
ATOM 1896 C CA . LEU A 1 226 ? 17.583 4.219 -34.706 1.00 66.06 226 LEU A CA 1
ATOM 1897 C C . LEU A 1 226 ? 18.832 4.110 -35.590 1.00 66.06 226 LEU A C 1
ATOM 1899 O O . LEU A 1 226 ? 19.915 3.855 -35.068 1.00 66.06 226 LEU A O 1
ATOM 1903 N N . ARG A 1 227 ? 18.723 4.346 -36.907 1.00 70.44 227 ARG A N 1
ATOM 1904 C CA . ARG A 1 227 ? 19.897 4.455 -37.795 1.00 70.44 227 ARG A CA 1
ATOM 1905 C C . ARG A 1 227 ? 20.832 5.588 -37.377 1.00 70.44 227 ARG A C 1
ATOM 1907 O O . ARG A 1 227 ? 22.047 5.395 -37.400 1.00 70.44 227 ARG A O 1
ATOM 1914 N N . ARG A 1 228 ? 20.279 6.730 -36.954 1.00 74.62 228 ARG A N 1
ATOM 1915 C CA . ARG A 1 228 ? 21.056 7.891 -36.480 1.00 74.62 228 ARG A CA 1
ATOM 1916 C C . ARG A 1 228 ? 21.799 7.587 -35.181 1.00 74.62 228 ARG A C 1
ATOM 1918 O O . ARG A 1 228 ? 22.911 8.057 -34.985 1.00 74.62 228 ARG A O 1
ATOM 1925 N N . TYR A 1 229 ? 21.230 6.711 -34.356 1.00 75.75 229 TYR A N 1
ATOM 1926 C CA . TYR A 1 229 ? 21.820 6.235 -33.102 1.00 75.75 229 TYR A CA 1
ATOM 1927 C C . TYR A 1 229 ? 22.469 4.846 -33.224 1.00 75.75 229 TYR A C 1
ATOM 1929 O O . TYR A 1 229 ? 22.652 4.146 -32.226 1.00 75.75 229 TYR A O 1
ATOM 1937 N N . SER A 1 230 ? 22.832 4.420 -34.438 1.00 74.44 230 SER A N 1
ATOM 1938 C CA . SER A 1 230 ? 23.393 3.084 -34.685 1.00 74.44 230 SER A CA 1
ATOM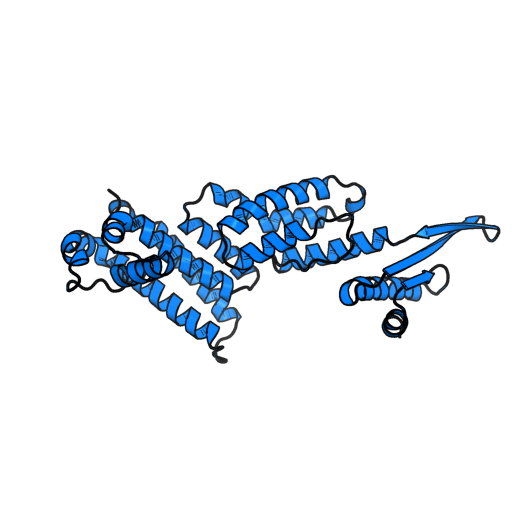 1939 C C . SER A 1 230 ? 24.691 2.844 -33.910 1.00 74.44 230 SER A C 1
ATOM 1941 O O . SER A 1 230 ? 24.840 1.785 -33.304 1.00 74.44 230 SER A O 1
ATOM 1943 N N . ASN A 1 231 ? 25.579 3.840 -33.839 1.00 75.06 231 ASN A N 1
ATOM 1944 C CA . ASN A 1 231 ? 26.814 3.769 -33.053 1.00 75.06 231 ASN A CA 1
ATOM 1945 C C . ASN A 1 231 ? 26.531 3.576 -31.557 1.00 75.06 231 ASN A C 1
ATOM 1947 O O . ASN A 1 231 ? 27.091 2.674 -30.935 1.00 75.06 231 ASN A O 1
ATOM 1951 N N . LEU A 1 232 ? 25.599 4.358 -31.002 1.00 75.25 232 LEU A N 1
ATOM 1952 C CA . LEU A 1 232 ? 25.176 4.243 -29.605 1.00 75.25 232 LEU A CA 1
ATOM 1953 C C . LEU A 1 232 ? 24.654 2.832 -29.299 1.00 75.25 232 LEU A C 1
ATOM 1955 O O . LEU A 1 232 ? 24.978 2.256 -28.262 1.00 75.25 232 LEU A O 1
ATOM 1959 N N . TYR A 1 233 ? 23.888 2.241 -30.215 1.00 75.06 233 TYR A N 1
ATOM 1960 C CA . TYR A 1 233 ? 23.417 0.870 -30.061 1.00 75.06 233 TYR A CA 1
ATOM 1961 C C . TYR A 1 233 ? 24.516 -0.175 -30.171 1.00 75.06 233 TYR A C 1
ATOM 1963 O O . TYR A 1 233 ? 24.525 -1.100 -29.366 1.00 75.06 233 TYR A O 1
ATOM 1971 N N . GLN A 1 234 ? 25.432 -0.067 -31.138 1.00 75.19 234 GLN A N 1
ATOM 1972 C CA . GLN A 1 234 ? 26.502 -1.058 -31.284 1.00 75.19 234 GLN A CA 1
ATOM 1973 C C . GLN A 1 234 ? 27.375 -1.114 -30.028 1.00 75.19 234 GLN A C 1
ATOM 1975 O O . GLN A 1 234 ? 27.664 -2.207 -29.543 1.00 75.19 234 GLN A O 1
ATOM 1980 N N . VAL A 1 235 ? 27.698 0.050 -29.454 1.00 76.25 235 VAL A N 1
ATOM 1981 C CA . VAL A 1 235 ? 28.471 0.160 -28.207 1.00 76.25 235 VAL A CA 1
ATOM 1982 C C . VAL A 1 235 ? 27.710 -0.428 -27.011 1.00 76.25 235 VAL A C 1
ATOM 1984 O O . VAL A 1 235 ? 28.308 -1.084 -26.165 1.00 76.25 235 VAL A O 1
ATOM 1987 N N . ASN A 1 236 ? 26.383 -0.270 -26.959 1.00 74.50 236 ASN A N 1
ATOM 1988 C CA . ASN A 1 236 ? 25.561 -0.651 -25.799 1.00 74.50 236 ASN A CA 1
ATOM 1989 C C . ASN A 1 236 ? 24.662 -1.882 -26.045 1.00 74.50 236 ASN A C 1
ATOM 1991 O O . ASN A 1 236 ? 23.703 -2.133 -25.312 1.00 74.50 236 ASN A O 1
ATOM 1995 N N . LYS A 1 237 ? 24.947 -2.679 -27.079 1.00 77.38 237 LYS A N 1
ATOM 1996 C CA . LYS A 1 237 ? 24.054 -3.728 -27.611 1.00 77.38 237 LYS A CA 1
ATOM 1997 C C . LYS A 1 237 ? 23.598 -4.749 -26.570 1.00 77.38 237 LYS A C 1
ATOM 1999 O O . LYS A 1 237 ? 22.466 -5.237 -26.631 1.00 77.38 237 LYS A O 1
ATOM 2004 N N . ALA A 1 238 ? 24.482 -5.110 -25.643 1.00 77.62 238 ALA A N 1
ATOM 2005 C CA . ALA A 1 238 ? 24.181 -6.053 -24.569 1.00 77.62 238 ALA A CA 1
ATOM 2006 C C . ALA A 1 238 ? 23.073 -5.527 -23.643 1.00 77.62 238 ALA A C 1
ATOM 2008 O O . ALA A 1 238 ? 22.155 -6.273 -23.300 1.00 77.62 238 ALA A O 1
ATOM 2009 N N . GLU A 1 239 ? 23.103 -4.235 -23.327 1.00 75.31 239 GLU A N 1
ATOM 2010 C CA . GLU A 1 239 ? 22.142 -3.593 -22.433 1.00 75.31 239 GLU A CA 1
ATOM 2011 C C . GLU A 1 239 ? 20.780 -3.401 -23.091 1.00 75.31 239 GLU A C 1
ATOM 2013 O O . GLU A 1 239 ? 19.759 -3.762 -22.510 1.00 75.31 239 GLU A O 1
ATOM 2018 N N . PHE A 1 240 ? 20.741 -2.972 -24.356 1.00 77.81 240 PHE A N 1
ATOM 2019 C CA . PHE A 1 240 ? 19.492 -2.946 -25.130 1.00 77.81 240 PHE A CA 1
ATOM 2020 C C . PHE A 1 240 ? 18.821 -4.330 -25.162 1.00 77.81 240 PHE A C 1
ATOM 2022 O O . PHE A 1 240 ? 17.607 -4.459 -24.987 1.00 77.81 240 PHE A O 1
ATOM 2029 N N . LYS A 1 241 ? 19.613 -5.401 -25.322 1.00 80.06 241 LYS A N 1
ATOM 2030 C CA . LYS A 1 241 ? 19.104 -6.777 -25.231 1.00 80.06 241 LYS A CA 1
ATOM 2031 C C . LYS A 1 241 ? 18.618 -7.124 -23.821 1.00 80.06 241 LYS A C 1
ATOM 2033 O O . LYS A 1 241 ? 17.603 -7.814 -23.717 1.00 80.06 241 LYS A O 1
ATOM 2038 N N . LYS A 1 242 ? 19.304 -6.680 -22.760 1.00 82.62 242 LYS A N 1
ATOM 2039 C CA . LYS A 1 242 ? 18.894 -6.890 -21.358 1.00 82.62 242 LYS A CA 1
ATOM 2040 C C . LYS A 1 242 ? 17.540 -6.226 -21.090 1.00 82.62 242 LYS A C 1
ATOM 2042 O O . LYS A 1 242 ? 16.607 -6.921 -20.690 1.00 82.62 242 LYS A O 1
ATOM 2047 N N . VAL A 1 243 ? 17.394 -4.946 -21.442 1.00 83.44 243 VAL A N 1
ATOM 2048 C CA . VAL A 1 243 ? 16.135 -4.184 -21.358 1.00 83.44 243 VAL A CA 1
ATOM 2049 C C . VAL A 1 243 ? 15.009 -4.894 -22.110 1.00 83.44 243 VAL A C 1
ATOM 2051 O O . VAL A 1 243 ? 13.942 -5.136 -21.547 1.00 83.44 243 VAL A O 1
ATOM 2054 N N . ASN A 1 244 ? 15.244 -5.298 -23.363 1.00 82.00 244 ASN A N 1
ATOM 2055 C CA . ASN A 1 244 ? 14.220 -5.965 -24.167 1.00 82.00 244 ASN A CA 1
ATOM 2056 C C . ASN A 1 244 ? 13.782 -7.314 -23.574 1.00 82.00 244 ASN A C 1
ATOM 2058 O O . ASN A 1 244 ? 12.594 -7.643 -23.543 1.00 82.00 244 ASN A O 1
A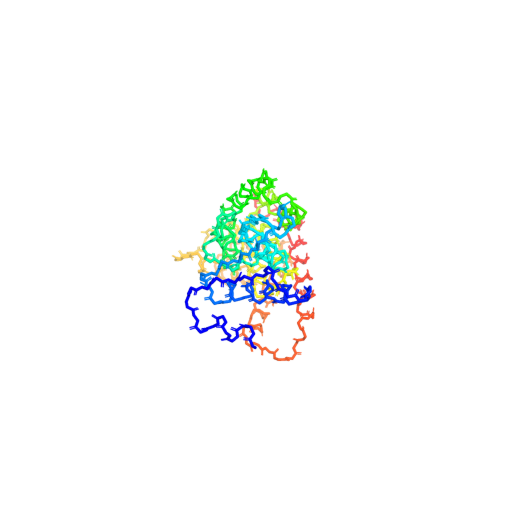TOM 2062 N N . ARG A 1 245 ? 14.737 -8.124 -23.100 1.00 85.44 245 ARG A N 1
ATOM 2063 C CA . ARG A 1 245 ? 14.439 -9.409 -22.448 1.00 85.44 245 ARG A CA 1
ATOM 2064 C C . ARG A 1 245 ? 13.576 -9.197 -21.208 1.00 85.44 245 ARG A C 1
ATOM 2066 O O . ARG A 1 245 ? 12.560 -9.879 -21.060 1.00 85.44 245 ARG A O 1
ATOM 2073 N N . LEU A 1 246 ? 13.948 -8.231 -20.373 1.00 87.19 246 LEU A N 1
ATOM 2074 C CA . LEU A 1 246 ? 13.245 -7.886 -19.143 1.00 87.19 246 LEU A CA 1
ATOM 2075 C C . LEU A 1 246 ? 11.822 -7.395 -19.434 1.00 87.19 246 LEU A C 1
ATOM 2077 O O . LEU A 1 246 ? 10.857 -7.936 -18.895 1.00 87.19 246 LEU A O 1
ATOM 2081 N N . TYR A 1 247 ? 11.668 -6.465 -20.378 1.00 84.94 247 TYR A N 1
ATOM 2082 C CA . TYR A 1 247 ? 10.363 -5.946 -20.787 1.00 84.94 247 TYR A CA 1
ATOM 2083 C C . TYR A 1 247 ? 9.441 -7.034 -21.352 1.00 84.94 247 TYR A C 1
ATOM 2085 O O . TYR A 1 247 ? 8.274 -7.137 -20.969 1.00 84.94 247 TYR A O 1
ATOM 2093 N N . ASN A 1 248 ? 9.957 -7.905 -22.224 1.00 83.81 248 ASN A N 1
ATOM 2094 C CA . ASN A 1 248 ? 9.167 -9.005 -22.778 1.00 83.81 248 ASN A CA 1
ATOM 2095 C C . ASN A 1 248 ? 8.760 -10.022 -21.709 1.00 83.81 248 ASN A C 1
ATOM 2097 O O . ASN A 1 248 ? 7.639 -10.536 -21.746 1.00 83.81 248 ASN A O 1
ATOM 2101 N N . ARG A 1 249 ? 9.640 -10.306 -20.742 1.00 85.94 249 ARG A N 1
ATOM 2102 C CA . ARG A 1 249 ? 9.329 -11.169 -19.596 1.00 85.94 249 ARG A CA 1
ATOM 2103 C C . ARG A 1 249 ? 8.218 -10.558 -18.743 1.00 85.94 249 ARG A C 1
ATOM 2105 O O . ARG A 1 249 ? 7.240 -11.248 -18.457 1.00 85.94 249 ARG A O 1
ATOM 2112 N N . LEU A 1 250 ? 8.312 -9.267 -18.428 1.00 86.88 250 LEU A N 1
ATOM 2113 C CA . LEU A 1 250 ? 7.283 -8.517 -17.708 1.00 86.88 250 LEU A CA 1
ATOM 2114 C C . LEU A 1 250 ? 5.937 -8.526 -18.445 1.00 86.88 250 LEU A C 1
ATOM 2116 O O . LEU A 1 250 ? 4.909 -8.851 -17.853 1.00 86.88 250 LEU A O 1
ATOM 2120 N N . ARG A 1 251 ? 5.931 -8.264 -19.759 1.00 83.94 251 ARG A N 1
ATOM 2121 C CA . ARG A 1 251 ? 4.715 -8.284 -20.589 1.00 83.94 251 ARG A CA 1
ATOM 2122 C C . ARG A 1 251 ? 4.053 -9.662 -20.597 1.00 83.94 251 ARG A C 1
ATOM 2124 O O . ARG A 1 251 ? 2.841 -9.762 -20.412 1.00 83.94 251 ARG A O 1
ATOM 2131 N N . LYS A 1 252 ? 4.841 -10.733 -20.764 1.00 83.56 252 LYS A N 1
ATOM 2132 C CA . LYS A 1 252 ? 4.344 -12.118 -20.690 1.00 83.56 252 LYS A CA 1
ATOM 2133 C C . LYS A 1 252 ? 3.749 -12.423 -19.316 1.00 83.56 252 LYS A C 1
ATOM 2135 O O . LYS A 1 252 ? 2.696 -13.050 -19.242 1.00 83.56 252 LYS A O 1
ATOM 2140 N N . ARG A 1 253 ? 4.390 -11.966 -18.235 1.00 81.69 253 ARG A N 1
ATOM 2141 C CA . ARG A 1 253 ? 3.888 -12.146 -16.865 1.00 81.69 253 ARG A CA 1
ATOM 2142 C C . ARG A 1 253 ? 2.598 -11.389 -16.605 1.00 81.69 253 ARG A C 1
ATOM 2144 O O . ARG A 1 253 ? 1.693 -11.970 -16.018 1.00 81.69 253 ARG A O 1
ATOM 2151 N N . ARG A 1 254 ? 2.483 -10.158 -17.100 1.00 80.56 254 ARG A N 1
ATOM 2152 C CA . ARG A 1 254 ? 1.266 -9.350 -16.965 1.00 80.56 254 ARG A CA 1
ATOM 2153 C C . ARG A 1 254 ? 0.090 -10.038 -17.633 1.00 80.56 254 ARG A C 1
ATOM 2155 O O . ARG A 1 254 ? -0.948 -10.205 -17.010 1.00 80.56 254 ARG A O 1
ATOM 2162 N N . ASN A 1 255 ? 0.293 -10.509 -18.862 1.00 76.94 255 ASN A N 1
ATOM 2163 C CA . ASN A 1 255 ? -0.729 -11.251 -19.591 1.00 76.94 255 ASN A CA 1
ATOM 2164 C C . ASN A 1 255 ? -1.083 -12.567 -18.874 1.00 76.94 255 ASN A C 1
ATOM 2166 O O . ASN A 1 255 ? -2.254 -12.889 -18.731 1.00 76.94 255 ASN A O 1
ATOM 2170 N N . ALA A 1 256 ? -0.093 -13.307 -18.364 1.00 77.44 256 ALA A N 1
ATOM 2171 C CA . ALA A 1 256 ? -0.347 -14.558 -17.646 1.00 77.44 256 ALA A CA 1
ATOM 2172 C C . ALA A 1 256 ? -1.124 -14.365 -16.329 1.00 77.44 256 ALA A C 1
ATOM 2174 O O . ALA A 1 256 ? -1.941 -15.215 -15.985 1.00 77.44 256 ALA A O 1
ATOM 2175 N N . LEU A 1 257 ? -0.869 -13.271 -15.602 1.00 75.31 257 LEU A N 1
ATOM 2176 C CA . LEU A 1 257 ? -1.597 -12.918 -14.379 1.00 75.31 257 LEU A CA 1
ATOM 2177 C C . LEU A 1 257 ? -3.006 -12.393 -14.674 1.00 75.31 257 LEU A C 1
ATOM 2179 O O . LEU A 1 257 ? -3.939 -12.766 -13.974 1.00 75.31 257 LEU A O 1
ATOM 2183 N N . ALA A 1 258 ? -3.171 -11.586 -15.725 1.00 70.12 258 ALA A N 1
ATOM 2184 C CA . ALA A 1 258 ? -4.476 -11.070 -16.142 1.00 70.12 258 ALA A CA 1
ATOM 2185 C C . ALA A 1 258 ? -5.425 -12.177 -16.634 1.00 70.12 258 ALA A C 1
ATOM 2187 O O . ALA A 1 258 ? -6.633 -12.072 -16.463 1.00 70.12 258 ALA A O 1
ATOM 2188 N N . HIS A 1 259 ? -4.882 -13.247 -17.219 1.00 66.75 259 HIS A N 1
ATOM 2189 C CA . HIS A 1 259 ? -5.661 -14.371 -17.742 1.00 66.75 259 HIS A CA 1
ATOM 2190 C C . HIS A 1 259 ? -5.735 -15.577 -16.789 1.00 66.75 259 HIS A C 1
ATOM 2192 O O . HIS A 1 259 ? -6.037 -16.668 -17.257 1.00 66.75 259 HIS A O 1
ATOM 2198 N N . ILE A 1 260 ? -5.442 -15.390 -15.487 1.00 55.81 260 ILE A N 1
ATOM 2199 C CA . ILE A 1 260 ? -5.479 -16.404 -14.407 1.00 55.81 260 ILE A CA 1
ATOM 2200 C C . ILE A 1 260 ? -5.098 -17.794 -14.933 1.00 55.81 260 ILE A C 1
ATOM 2202 O O . ILE A 1 260 ? -5.911 -18.713 -15.023 1.00 55.81 260 ILE A O 1
ATOM 2206 N N . ASN A 1 261 ? -3.841 -17.951 -15.340 1.00 55.94 261 ASN A N 1
ATOM 2207 C CA . ASN A 1 261 ? -3.368 -19.266 -15.747 1.00 55.94 261 ASN A CA 1
ATOM 2208 C C . ASN A 1 261 ? -3.261 -20.138 -14.479 1.00 55.94 261 ASN A C 1
ATOM 2210 O O . ASN A 1 261 ? -2.337 -19.955 -13.685 1.00 55.94 261 ASN A O 1
ATOM 2214 N N . GLN A 1 262 ? -4.218 -21.055 -14.282 1.00 55.34 262 GLN A N 1
ATOM 2215 C CA . GLN A 1 262 ? -4.406 -21.905 -13.087 1.00 55.34 262 GLN A CA 1
ATOM 2216 C C . GLN A 1 262 ? -3.196 -22.792 -12.720 1.00 55.34 262 GLN A C 1
ATOM 2218 O O . GLN A 1 262 ? -3.203 -23.487 -11.711 1.00 55.34 262 GLN A O 1
ATOM 2223 N N . THR A 1 263 ? -2.137 -22.780 -13.527 1.00 56.44 263 THR A N 1
ATOM 2224 C CA . THR A 1 263 ? -1.013 -23.717 -13.463 1.00 56.44 263 THR A CA 1
ATOM 2225 C C . THR A 1 263 ? 0.185 -23.233 -12.643 1.00 56.44 263 THR A C 1
ATOM 2227 O O . THR A 1 263 ? 1.116 -24.007 -12.429 1.00 56.44 263 THR A O 1
ATOM 2230 N N . LYS A 1 264 ? 0.219 -21.973 -12.176 1.00 63.72 264 LYS A N 1
ATOM 2231 C CA . LYS A 1 264 ? 1.371 -21.436 -11.422 1.00 63.72 264 LYS A CA 1
ATOM 2232 C C . LYS A 1 264 ? 1.023 -21.116 -9.971 1.00 63.72 264 LYS A C 1
ATOM 2234 O O . LYS A 1 264 ? 0.168 -20.283 -9.698 1.00 63.72 264 LYS A O 1
ATOM 2239 N N . ASN A 1 265 ? 1.767 -21.733 -9.051 1.00 74.44 265 ASN A N 1
ATOM 2240 C CA . ASN A 1 265 ? 1.683 -21.476 -7.615 1.00 74.44 265 ASN A CA 1
ATOM 2241 C C . ASN A 1 265 ? 2.019 -20.001 -7.301 1.00 74.44 265 ASN A C 1
ATOM 2243 O O . ASN A 1 265 ? 3.010 -19.458 -7.799 1.00 74.44 265 ASN A O 1
ATOM 2247 N N . PHE A 1 266 ? 1.202 -19.371 -6.453 1.00 79.56 266 PHE A N 1
ATOM 2248 C CA . PHE A 1 266 ? 1.343 -17.987 -5.995 1.00 79.56 266 PHE A CA 1
ATOM 2249 C C . PHE A 1 266 ? 2.754 -17.663 -5.477 1.00 79.56 266 PHE A C 1
ATOM 2251 O O . PHE A 1 266 ? 3.345 -16.651 -5.860 1.00 79.56 266 PHE A O 1
ATOM 2258 N N . ASN A 1 267 ? 3.342 -18.560 -4.678 1.00 84.31 267 ASN A N 1
ATOM 2259 C CA . ASN A 1 267 ? 4.683 -18.369 -4.119 1.00 84.31 267 ASN A CA 1
ATOM 2260 C C . ASN A 1 267 ? 5.756 -18.324 -5.212 1.00 84.31 267 ASN A C 1
ATOM 2262 O O . ASN A 1 267 ? 6.674 -17.509 -5.157 1.00 84.31 267 ASN A O 1
ATOM 2266 N N . THR A 1 268 ? 5.609 -19.136 -6.260 1.00 84.94 268 THR A N 1
ATOM 2267 C CA . THR A 1 268 ? 6.522 -19.121 -7.408 1.00 84.94 268 THR A CA 1
ATOM 2268 C C . THR A 1 268 ? 6.455 -17.795 -8.163 1.00 84.94 268 THR A C 1
ATOM 2270 O O . THR A 1 268 ? 7.474 -17.319 -8.655 1.00 84.94 268 THR A O 1
ATOM 2273 N N . ILE A 1 269 ? 5.273 -17.178 -8.258 1.00 84.38 269 ILE A N 1
ATOM 2274 C CA . ILE A 1 269 ? 5.116 -15.859 -8.887 1.00 84.38 269 ILE A CA 1
ATOM 2275 C C . ILE A 1 269 ? 5.773 -14.782 -8.022 1.00 84.38 269 ILE A C 1
ATOM 2277 O O . ILE A 1 269 ? 6.500 -13.948 -8.555 1.00 84.38 269 ILE A O 1
ATOM 2281 N N . LYS A 1 270 ? 5.564 -14.823 -6.701 1.00 90.25 270 LYS A N 1
ATOM 2282 C CA . LYS A 1 270 ? 6.180 -13.884 -5.755 1.00 90.25 270 LYS A CA 1
ATOM 2283 C C . LYS A 1 270 ? 7.708 -13.906 -5.850 1.00 90.25 270 LYS A C 1
ATOM 2285 O O . LYS A 1 270 ? 8.323 -12.855 -6.006 1.00 90.25 270 LYS A O 1
ATOM 2290 N N . GLU A 1 271 ? 8.315 -15.091 -5.821 1.00 91.00 271 GLU A N 1
ATOM 2291 C CA . GLU A 1 271 ? 9.771 -15.239 -5.943 1.00 91.00 271 GLU A CA 1
ATOM 2292 C C . GLU A 1 271 ? 10.295 -14.837 -7.330 1.00 91.00 271 GLU A C 1
ATOM 2294 O O . GLU A 1 271 ? 11.358 -14.228 -7.437 1.00 91.00 271 GLU A O 1
ATOM 2299 N N . ASP A 1 272 ? 9.542 -15.101 -8.403 1.00 89.06 272 ASP A N 1
ATOM 2300 C CA . ASP A 1 272 ? 9.900 -14.619 -9.742 1.00 89.06 272 ASP A CA 1
ATOM 2301 C C . ASP A 1 272 ? 9.897 -13.085 -9.819 1.00 89.06 272 ASP A C 1
ATOM 2303 O O . ASP A 1 272 ? 10.817 -12.506 -10.392 1.00 89.06 272 ASP A O 1
ATOM 2307 N N . LEU A 1 273 ? 8.907 -12.416 -9.212 1.00 91.56 273 LEU A N 1
ATOM 2308 C CA . LEU A 1 273 ? 8.861 -10.952 -9.159 1.00 91.56 273 LEU A CA 1
ATOM 2309 C C . LEU A 1 273 ? 10.026 -10.372 -8.354 1.00 91.56 273 LEU A C 1
ATOM 2311 O O . LEU A 1 273 ? 10.626 -9.403 -8.805 1.00 91.56 273 LEU A O 1
ATOM 2315 N N . LYS A 1 274 ? 10.401 -10.980 -7.221 1.00 94.62 274 LYS A N 1
ATOM 2316 C CA . LYS A 1 274 ? 11.590 -10.559 -6.459 1.00 94.62 274 LYS A CA 1
ATOM 2317 C C . LYS A 1 274 ? 12.864 -10.640 -7.300 1.00 94.62 274 LYS A C 1
ATOM 2319 O O . LYS A 1 274 ? 13.628 -9.683 -7.324 1.00 94.62 274 LYS A O 1
ATOM 2324 N N . LYS A 1 275 ? 13.061 -11.738 -8.041 1.00 93.25 275 LYS A N 1
ATOM 2325 C CA . LYS A 1 275 ? 14.210 -11.887 -8.955 1.00 93.25 275 LYS A CA 1
ATOM 2326 C C . LYS A 1 275 ? 14.210 -10.822 -10.047 1.00 93.25 275 LYS A C 1
ATOM 2328 O O . LYS A 1 275 ? 15.243 -10.226 -10.321 1.00 93.25 275 LYS A O 1
ATOM 2333 N N . ILE A 1 276 ? 13.047 -10.557 -10.643 1.00 92.62 276 ILE A N 1
ATOM 2334 C CA . ILE A 1 276 ? 12.898 -9.501 -11.648 1.00 92.62 276 ILE A CA 1
ATOM 2335 C C . ILE A 1 276 ? 13.245 -8.131 -11.053 1.00 92.62 276 ILE A C 1
ATOM 2337 O O . ILE A 1 276 ? 13.941 -7.367 -11.708 1.00 92.62 276 ILE A O 1
ATOM 2341 N N . ILE A 1 277 ? 12.803 -7.823 -9.829 1.00 94.81 277 ILE A N 1
ATOM 2342 C CA . ILE A 1 277 ? 13.166 -6.574 -9.145 1.00 94.81 277 ILE A CA 1
ATOM 2343 C C . ILE A 1 277 ? 14.690 -6.454 -9.028 1.00 94.81 277 ILE A C 1
ATOM 2345 O O . ILE A 1 277 ? 15.236 -5.427 -9.419 1.00 94.81 277 ILE A O 1
ATOM 2349 N N . THR A 1 278 ? 15.385 -7.504 -8.583 1.00 94.00 278 THR A N 1
ATOM 2350 C CA . THR A 1 278 ? 16.855 -7.508 -8.511 1.00 94.00 278 THR A CA 1
ATOM 2351 C C . THR A 1 278 ? 17.498 -7.266 -9.880 1.00 94.00 278 THR A C 1
ATOM 2353 O O . THR A 1 278 ? 18.371 -6.413 -10.003 1.00 94.00 278 THR A O 1
ATOM 2356 N N . GLU A 1 279 ? 17.024 -7.938 -10.935 1.00 91.81 279 GLU A N 1
ATOM 2357 C CA . GLU A 1 279 ? 17.522 -7.735 -12.306 1.00 91.81 279 GLU A CA 1
ATOM 2358 C C . GLU A 1 279 ? 17.316 -6.288 -12.805 1.00 91.81 279 GLU A C 1
ATOM 2360 O O . GLU A 1 279 ? 18.155 -5.759 -13.543 1.00 91.81 279 GLU A O 1
ATOM 2365 N N . VAL A 1 280 ? 16.205 -5.644 -12.419 1.00 91.69 280 VAL A N 1
ATOM 2366 C CA . VAL A 1 280 ? 15.919 -4.233 -12.731 1.00 91.69 280 VAL A CA 1
ATOM 2367 C C . VAL A 1 280 ? 16.865 -3.303 -11.965 1.00 91.69 280 VAL A C 1
ATOM 2369 O O . VAL A 1 280 ? 17.402 -2.361 -12.540 1.00 91.69 280 VAL A O 1
ATOM 2372 N N . GLU A 1 281 ? 17.126 -3.571 -10.689 1.00 91.56 281 GLU A N 1
ATOM 2373 C CA . GLU A 1 281 ? 18.065 -2.771 -9.893 1.00 91.56 281 GLU A CA 1
ATOM 2374 C C . GLU A 1 281 ? 19.503 -2.881 -10.417 1.00 91.56 281 GLU A C 1
ATOM 2376 O O . GLU A 1 281 ? 20.205 -1.877 -10.533 1.00 91.56 281 GLU A O 1
ATOM 2381 N N . GLU A 1 282 ? 19.932 -4.076 -10.827 1.00 89.62 282 GLU A N 1
ATOM 2382 C CA . GLU A 1 282 ? 21.215 -4.273 -11.507 1.00 89.62 282 GLU A CA 1
ATOM 2383 C C . GLU A 1 282 ? 21.300 -3.503 -12.829 1.00 89.62 282 GLU A C 1
ATOM 2385 O O . GLU A 1 282 ? 22.358 -2.984 -13.179 1.00 89.62 282 GLU A O 1
ATOM 2390 N N . LEU A 1 283 ? 20.197 -3.431 -13.584 1.00 85.69 283 LEU A N 1
ATOM 2391 C CA . LEU A 1 283 ? 20.125 -2.624 -14.803 1.00 85.69 283 LEU A CA 1
ATOM 2392 C C . LEU A 1 283 ? 20.351 -1.136 -14.485 1.00 85.69 283 LEU A C 1
ATOM 2394 O O . LEU A 1 283 ? 21.078 -0.459 -15.210 1.00 85.69 283 LEU A O 1
ATOM 2398 N N . PHE A 1 284 ? 19.792 -0.625 -13.386 1.00 86.06 284 PHE A N 1
ATOM 2399 C CA . PHE A 1 284 ? 19.945 0.784 -13.002 1.00 86.06 284 PHE A CA 1
ATOM 2400 C C . PHE A 1 284 ? 21.382 1.170 -12.675 1.00 86.06 284 PHE A C 1
ATOM 2402 O O . PHE A 1 284 ? 21.786 2.298 -12.968 1.00 86.06 284 PHE A O 1
ATOM 2409 N N . ASN A 1 285 ? 22.141 0.217 -12.138 1.00 80.25 285 ASN A N 1
ATOM 2410 C CA . ASN A 1 285 ? 23.540 0.375 -11.763 1.00 80.25 285 ASN A CA 1
ATOM 2411 C C . ASN A 1 285 ? 24.519 0.055 -12.907 1.00 80.25 285 ASN A C 1
ATOM 2413 O O . ASN A 1 285 ? 25.731 0.092 -12.696 1.00 80.25 285 ASN A O 1
ATOM 2417 N N . SER A 1 286 ? 24.033 -0.252 -14.118 1.00 73.38 286 SER A N 1
ATOM 2418 C CA . SER A 1 286 ? 24.913 -0.529 -15.256 1.00 73.38 286 SER A CA 1
ATOM 2419 C C . SER A 1 286 ? 25.731 0.711 -15.637 1.00 73.38 286 SER A C 1
ATOM 2421 O O . SER A 1 286 ? 25.206 1.704 -16.150 1.00 73.38 286 SER A O 1
ATOM 2423 N N . ALA A 1 287 ? 27.050 0.623 -15.434 1.00 58.69 287 ALA A N 1
ATOM 2424 C CA . ALA A 1 287 ? 28.028 1.641 -15.828 1.00 58.69 287 ALA A CA 1
ATOM 2425 C C . ALA A 1 287 ? 28.078 1.872 -17.349 1.00 58.69 287 ALA A C 1
ATOM 2427 O O . ALA A 1 287 ? 28.562 2.898 -17.811 1.00 58.69 287 ALA A O 1
ATOM 2428 N N . VAL A 1 288 ? 27.558 0.933 -18.140 1.00 57.38 288 VAL A N 1
ATOM 2429 C CA . VAL A 1 288 ? 27.473 1.044 -19.600 1.00 57.38 288 VAL A CA 1
ATOM 2430 C C . VAL A 1 288 ? 26.399 2.071 -19.997 1.00 57.38 288 VAL A C 1
ATOM 2432 O O . VAL A 1 288 ? 26.595 2.865 -20.913 1.00 57.38 288 VAL A O 1
ATOM 2435 N N . LEU A 1 289 ? 25.300 2.144 -19.239 1.00 55.50 289 LEU A N 1
ATOM 2436 C CA . LEU A 1 289 ? 24.167 3.040 -19.502 1.00 55.50 289 LEU A CA 1
ATOM 2437 C C . LEU A 1 289 ? 24.340 4.454 -18.921 1.00 55.50 289 LEU A C 1
ATOM 2439 O O . LEU A 1 289 ? 23.581 5.360 -19.273 1.00 55.50 289 LEU A O 1
ATOM 2443 N N . SER A 1 290 ? 25.343 4.685 -18.066 1.00 56.88 290 SER A N 1
ATOM 2444 C CA . SER A 1 290 ? 25.660 6.029 -17.560 1.00 56.88 290 SER A CA 1
ATOM 2445 C C . SER A 1 290 ? 26.241 6.946 -18.643 1.00 56.88 290 SER A C 1
ATOM 2447 O O . SER A 1 290 ? 26.058 8.160 -18.567 1.00 56.88 290 SER A O 1
ATOM 2449 N N . ASN A 1 291 ? 26.850 6.369 -19.684 1.00 55.88 291 ASN A N 1
ATOM 2450 C CA . ASN A 1 291 ? 27.470 7.094 -20.795 1.00 55.88 291 ASN A CA 1
ATOM 2451 C C . ASN A 1 291 ? 26.484 7.544 -21.884 1.00 55.88 291 ASN A C 1
ATOM 2453 O O . ASN A 1 291 ? 26.866 8.327 -22.739 1.00 55.88 291 ASN A O 1
ATOM 2457 N N . ILE A 1 292 ? 25.230 7.076 -21.873 1.00 60.22 292 ILE A N 1
ATOM 2458 C CA . ILE A 1 292 ? 24.242 7.402 -22.922 1.00 60.22 292 ILE A CA 1
ATOM 2459 C C . ILE A 1 292 ? 23.697 8.832 -22.792 1.00 60.22 292 ILE A C 1
ATOM 2461 O O . ILE A 1 292 ? 23.234 9.416 -23.768 1.00 60.22 292 ILE A O 1
ATOM 2465 N N . ARG A 1 293 ? 23.749 9.396 -21.580 1.00 54.66 293 ARG A N 1
ATOM 2466 C CA . ARG A 1 293 ? 23.274 10.756 -21.289 1.00 54.66 293 ARG A CA 1
ATOM 2467 C C . ARG A 1 293 ? 24.372 11.827 -21.439 1.00 54.66 293 ARG A C 1
ATOM 2469 O O . ARG A 1 293 ? 24.060 13.002 -21.281 1.00 54.66 293 ARG A O 1
ATOM 2476 N N . ARG A 1 294 ? 25.628 11.434 -21.686 1.00 46.88 294 ARG A N 1
ATOM 2477 C CA . ARG A 1 294 ? 26.724 12.357 -22.034 1.00 46.88 294 ARG A CA 1
ATOM 2478 C C . ARG A 1 294 ? 26.755 12.566 -23.540 1.00 46.88 294 ARG A C 1
ATOM 2480 O O . ARG A 1 294 ? 26.999 13.721 -23.936 1.00 46.88 294 ARG A O 1
#

pLDDT: mean 84.4, std 11.51, range [46.88, 98.31]

Secondary structure (DSSP, 8-state):
-HHHHHTT-SEEEEE-SSS-THHHHHHHHHHHHHHHHH--EEEEEEEEEEETTTEEEEEE-HHHHHHHHHHHHHHHHHHHS-----TT-SSS-HHHHHHHHHHHHTT-HHHHHHHHHHHHHHHHHHHH-GGGGGGHHHHHHHHHHTHHHHTGGGS-HHHHHHHHHHHHHHTT-HHHHHHHHHHHHHHHHHHHTHHHHHTS--SSHHHHHHHHHHHHHT--TTSHHHHHTHHHHHHHHHHHHHHHHHHHHHHHHHHHHHTT-TTS-HHHHHHHHHHHHHHHHHHHT-TTGGGGG-

Foldseek 3Di:
DLLVVLVVDQAEEAEPQDDDPVVSVVNLVSVLVCCQPVVGHYWYWYWDDPDVVPDTDIDTCVLVSLLVNVLVQLVVCLLALAGDDGPDRPLADRVLSNQCNCCLQVVNLVSNLVSVVVVVVRLVVSCPDPSNVVVNVSSVSSVVLCVLSVCLVVDDPLVNLLSSLVSNLSSLVLLSSLVSNLVSLLSLLCVLQVVLLVPDDDPDPVSSSVVSCCCLLVVDCVDPSSVVVVVVCVQCVVLSPLSNVLNVVSVVLNVCVVVPPVPDDSVNSSVVSVVSSVSSVVSSVPPSSVVSVD

Sequence (294 aa):
KILELLNKSNETILDITHGFRHQPIMAIFASTLSQFLDRKDLKIIYAKEKERFKSYEYIYLNEYIEITQISLLLTGFIRTLNFIPVQNMKLLNNQVFEDFSKSLLSNDIKGVERNYTLLKNELVELQQNEELKHISNLITKVKNELKPMEMLPYFEPYQKYIVLSKMTVEKNYLIVALAYIFESVREYCSYRFEPICKEIEFKDSYQRNDNVMKTIGNFRLDNKILRRYSNLYQVNKAEFKKVNRLYNRLRKRRNALAHINQTKNFNTIKEDLKKIITEVEELFNSAVLSNIRR